Protein AF-A0A2M7ACB7-F1 (afdb_monomer)

Secondary structure (DSSP, 8-state):
---SSSSHHHHHHHHHHHHHTT----PPPP---S--PPPEEEEE-SSSSSS-EEEEE-SSEEEEEEGGGTTEEEEEEEGGGTEE-B-B-TTSTT-B--BSEEEETTS-TT-STTTSPPEEEEEEE-SSEEEEEEEEEEETTEEEEEEEEEETT-S--EEEEEEEE----S-TT------EEEE--B--S-TT--TT---EEEEEETTEEEEEE--SSS--EEEEETTEEEEE-

pLDDT: mean 72.71, std 21.28, range [34.25, 98.31]

Structure (mmCIF, N/CA/C/O backbone):
data_AF-A0A2M7ACB7-F1
#
_entry.id   AF-A0A2M7ACB7-F1
#
loop_
_atom_site.group_PDB
_atom_site.id
_atom_site.type_symbol
_atom_site.label_atom_id
_atom_site.label_alt_id
_atom_site.label_comp_id
_atom_site.label_asym_id
_atom_site.label_entity_id
_atom_site.label_seq_id
_atom_site.pdbx_PDB_ins_code
_atom_site.Cartn_x
_atom_site.Cartn_y
_atom_site.Cartn_z
_atom_site.occupancy
_atom_site.B_iso_or_equiv
_atom_site.auth_seq_id
_atom_site.auth_comp_id
_atom_site.auth_asym_id
_atom_site.auth_atom_id
_atom_site.pdbx_PDB_model_num
ATOM 1 N N . MET A 1 1 ? -54.083 4.803 -38.656 1.00 45.22 1 MET A N 1
ATOM 2 C CA . MET A 1 1 ? -53.055 5.436 -39.512 1.00 45.22 1 MET A CA 1
ATOM 3 C C . MET A 1 1 ? -51.712 5.307 -38.814 1.00 45.22 1 MET A C 1
ATOM 5 O O . MET A 1 1 ? -51.613 5.630 -37.639 1.00 45.22 1 MET A O 1
ATOM 9 N N . ASN A 1 2 ? -50.756 4.707 -39.518 1.00 47.12 2 ASN A N 1
ATOM 10 C CA . ASN A 1 2 ? -49.535 4.078 -39.012 1.00 47.12 2 ASN A CA 1
ATOM 11 C C . ASN A 1 2 ? -48.445 5.087 -38.622 1.00 47.12 2 ASN A C 1
ATOM 13 O O . ASN A 1 2 ? -48.001 5.842 -39.480 1.00 47.12 2 ASN A O 1
ATOM 17 N N . MET A 1 3 ? -47.950 5.049 -37.378 1.00 46.00 3 MET A N 1
ATOM 18 C CA . MET A 1 3 ? -46.760 5.820 -36.970 1.00 46.00 3 MET A CA 1
ATOM 19 C C . MET A 1 3 ? -45.946 5.177 -35.824 1.00 46.00 3 MET A C 1
ATOM 21 O O . MET A 1 3 ? -45.333 5.878 -35.031 1.00 46.00 3 MET A O 1
ATOM 25 N N . LEU A 1 4 ? -45.910 3.841 -35.712 1.00 47.38 4 LEU A N 1
ATOM 26 C CA . LEU A 1 4 ? -45.159 3.154 -34.637 1.00 47.38 4 LEU A CA 1
ATOM 27 C C . LEU A 1 4 ? -44.164 2.073 -35.100 1.00 47.38 4 LEU A C 1
ATOM 29 O O . LEU A 1 4 ? -43.473 1.493 -34.272 1.00 47.38 4 LEU A O 1
ATOM 33 N N . ALA A 1 5 ? -44.002 1.837 -36.405 1.00 48.69 5 ALA A N 1
ATOM 34 C CA . ALA A 1 5 ? -43.106 0.786 -36.915 1.00 48.69 5 ALA A CA 1
ATOM 35 C C . ALA A 1 5 ? -41.669 1.256 -37.252 1.00 48.69 5 ALA A C 1
ATOM 37 O O . ALA A 1 5 ? -40.833 0.446 -37.636 1.00 48.69 5 ALA A O 1
ATOM 38 N N . GLY A 1 6 ? -41.364 2.556 -37.134 1.00 41.22 6 GLY A N 1
ATOM 39 C CA . GLY A 1 6 ? -40.094 3.129 -37.614 1.00 41.22 6 GLY A CA 1
ATOM 40 C C . GLY A 1 6 ? -38.984 3.296 -36.569 1.00 41.22 6 GLY A C 1
ATOM 41 O O . GLY A 1 6 ? -37.824 3.464 -36.942 1.00 41.22 6 GLY A O 1
ATOM 42 N N . LEU A 1 7 ? -39.308 3.261 -35.271 1.00 42.34 7 LEU A N 1
ATOM 43 C CA . LEU A 1 7 ? -38.347 3.597 -34.209 1.00 42.34 7 LEU A CA 1
ATOM 44 C C . LEU A 1 7 ? -37.563 2.381 -33.682 1.00 42.34 7 LEU A C 1
ATOM 46 O O . LEU A 1 7 ? -36.436 2.523 -33.217 1.00 42.34 7 LEU A O 1
ATOM 50 N N . THR A 1 8 ? -38.119 1.176 -33.804 1.00 47.22 8 THR A N 1
ATOM 51 C CA . THR A 1 8 ? -37.515 -0.069 -33.300 1.00 47.22 8 THR A CA 1
ATOM 52 C C . THR A 1 8 ? -36.354 -0.574 -34.158 1.00 47.22 8 THR A C 1
ATOM 54 O O . THR A 1 8 ? -35.428 -1.183 -33.631 1.00 47.22 8 THR A O 1
ATOM 57 N N . VAL A 1 9 ? -36.328 -0.267 -35.459 1.00 46.31 9 VAL A N 1
ATOM 58 C CA . VAL A 1 9 ? -35.269 -0.757 -36.365 1.00 46.31 9 VAL A CA 1
ATOM 59 C C . VAL A 1 9 ? -33.969 0.049 -36.230 1.00 46.31 9 VAL A C 1
ATOM 61 O O . VAL A 1 9 ? -32.880 -0.504 -36.374 1.00 46.31 9 VAL A O 1
ATOM 64 N N . ARG A 1 10 ? -34.043 1.342 -35.883 1.00 43.53 10 ARG A N 1
ATOM 65 C CA . ARG A 1 10 ? -32.840 2.183 -35.728 1.00 43.53 10 ARG A CA 1
ATOM 66 C C . ARG A 1 10 ? -32.113 1.973 -34.399 1.00 43.53 10 ARG A C 1
ATOM 68 O O . ARG A 1 10 ? -30.897 2.118 -34.365 1.00 43.53 10 ARG A O 1
ATOM 75 N N . LEU A 1 11 ? -32.816 1.574 -33.336 1.00 39.19 11 LEU A N 1
ATOM 76 C CA . LEU A 1 11 ? -32.186 1.294 -32.040 1.00 39.19 11 LEU A CA 1
ATOM 77 C C . LEU A 1 11 ? -31.405 -0.035 -32.050 1.00 39.19 11 LEU A C 1
ATOM 79 O O . LEU A 1 11 ? -30.348 -0.137 -31.431 1.00 39.19 11 LEU A O 1
ATOM 83 N N . LEU A 1 12 ? -31.875 -1.028 -32.815 1.00 40.06 12 LEU A N 1
ATOM 84 C CA . LEU A 1 12 ? -31.215 -2.333 -32.924 1.00 40.06 12 LEU A CA 1
ATOM 85 C C . LEU A 1 12 ? -29.908 -2.267 -33.739 1.00 40.06 12 LEU A C 1
ATOM 87 O O . LEU A 1 12 ? -28.938 -2.947 -33.411 1.00 40.06 12 LEU A O 1
ATOM 91 N N . ALA A 1 13 ? -29.844 -1.397 -34.754 1.00 45.50 13 ALA A N 1
ATOM 92 C CA . ALA A 1 13 ? -28.639 -1.205 -35.566 1.00 45.50 13 ALA A CA 1
ATOM 93 C C . ALA A 1 13 ? -27.498 -0.503 -34.798 1.00 45.50 13 ALA A C 1
ATOM 95 O O . ALA A 1 13 ? -26.328 -0.807 -35.023 1.00 45.50 13 ALA A O 1
ATOM 96 N N . VAL A 1 14 ? -27.821 0.387 -33.851 1.00 48.00 14 VAL A N 1
ATOM 97 C CA . VAL A 1 14 ? -26.817 1.061 -33.006 1.00 48.00 14 VAL A CA 1
ATOM 98 C C . VAL A 1 14 ? -26.251 0.111 -31.942 1.00 48.00 14 VAL A C 1
ATOM 100 O O . VAL A 1 14 ? -25.048 0.141 -31.683 1.00 48.00 14 VAL A O 1
ATOM 103 N N . LEU A 1 15 ? -27.065 -0.798 -31.389 1.00 39.97 15 LEU A N 1
ATOM 104 C 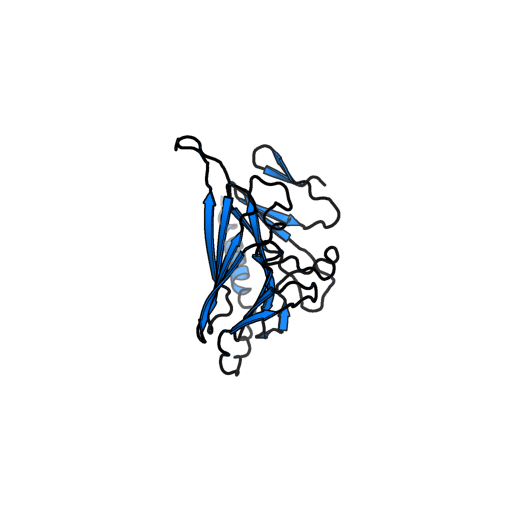CA . LEU A 1 15 ? -26.573 -1.821 -30.454 1.00 39.97 15 LEU A CA 1
ATOM 105 C C . LEU A 1 15 ? -25.643 -2.847 -31.126 1.00 39.97 15 LEU A C 1
ATOM 107 O O . LEU A 1 15 ? -24.663 -3.270 -30.516 1.00 39.97 15 LEU A O 1
ATOM 111 N N . LEU A 1 16 ? -25.893 -3.209 -32.389 1.00 42.91 16 LEU A N 1
ATOM 112 C CA . LEU A 1 16 ? -25.007 -4.102 -33.150 1.00 42.91 16 LEU A CA 1
ATOM 113 C C . LEU A 1 16 ? -23.682 -3.431 -33.552 1.00 42.91 16 LEU A C 1
ATOM 115 O O . LEU A 1 16 ? -22.642 -4.087 -33.529 1.00 42.91 16 LEU A O 1
ATOM 119 N N . ALA A 1 17 ? -23.680 -2.125 -33.836 1.00 41.53 17 ALA A N 1
ATOM 120 C CA . ALA A 1 17 ? -22.448 -1.382 -34.116 1.00 41.53 17 ALA A CA 1
ATOM 121 C C . ALA A 1 17 ? -21.556 -1.204 -32.867 1.00 41.53 17 ALA A C 1
ATOM 123 O O . ALA A 1 17 ? -20.331 -1.250 -32.973 1.00 41.53 17 ALA A O 1
ATOM 124 N N . LEU A 1 18 ? -22.149 -1.078 -31.674 1.00 41.38 18 LEU A N 1
ATOM 125 C CA . LEU A 1 18 ? -21.408 -1.024 -30.405 1.00 41.38 18 LEU A CA 1
ATOM 126 C C . LEU A 1 18 ? -20.832 -2.385 -29.984 1.00 41.38 18 LEU A C 1
ATOM 128 O O . LEU A 1 18 ? -19.771 -2.421 -29.365 1.00 41.38 18 LEU A O 1
ATOM 132 N N . MET A 1 19 ? -21.457 -3.500 -30.376 1.00 43.66 19 MET A N 1
ATOM 133 C CA . MET A 1 19 ? -20.898 -4.839 -30.137 1.00 43.66 19 MET A CA 1
ATOM 134 C C . MET A 1 19 ? -19.827 -5.254 -31.160 1.00 43.66 19 MET A C 1
ATOM 136 O O . MET A 1 19 ? -18.989 -6.098 -30.850 1.00 43.66 19 MET A O 1
ATOM 140 N N . ALA A 1 20 ? -19.778 -4.625 -32.339 1.00 41.81 20 ALA A N 1
ATOM 141 C CA . ALA A 1 20 ? -18.734 -4.870 -33.340 1.00 41.81 20 ALA A CA 1
ATOM 142 C C . ALA A 1 20 ? -17.41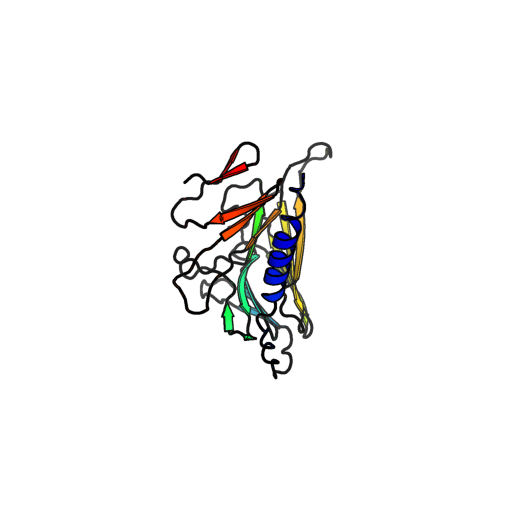4 -4.112 -33.070 1.00 41.81 20 ALA A C 1
ATOM 144 O O . ALA A 1 20 ? -16.385 -4.454 -33.647 1.00 41.81 20 ALA A O 1
ATOM 145 N N . CYS A 1 21 ? -17.405 -3.132 -32.158 1.00 38.78 21 CYS A N 1
ATOM 146 C CA . CYS A 1 21 ? -16.198 -2.396 -31.750 1.00 38.78 21 CYS A CA 1
ATOM 147 C C . CYS A 1 21 ? -15.470 -3.017 -30.534 1.00 38.78 21 CYS A C 1
ATOM 149 O O . CYS A 1 21 ? -14.549 -2.418 -29.985 1.00 38.78 21 CYS A O 1
ATOM 151 N N . GLY A 1 22 ? -15.875 -4.218 -30.099 1.00 38.69 22 GLY A N 1
ATOM 152 C CA . GLY A 1 22 ? -15.277 -4.938 -28.966 1.00 38.69 22 GLY A CA 1
ATOM 153 C C . GLY A 1 22 ? -14.068 -5.813 -29.315 1.00 38.69 22 GLY A C 1
ATOM 154 O O . GLY A 1 22 ? -13.458 -6.395 -28.421 1.00 38.69 22 GLY A O 1
ATOM 155 N N . ALA A 1 23 ? -13.699 -5.906 -30.593 1.00 42.75 23 ALA A N 1
ATOM 156 C CA . ALA A 1 23 ? -12.531 -6.649 -31.053 1.00 42.75 23 ALA A CA 1
ATOM 157 C C . ALA A 1 23 ? -11.401 -5.693 -31.455 1.00 42.75 23 ALA A C 1
ATOM 159 O O . ALA A 1 23 ? -10.841 -5.794 -32.544 1.00 42.75 23 ALA A O 1
ATOM 160 N N . VAL A 1 24 ? -11.023 -4.767 -30.565 1.00 48.62 24 VAL A N 1
ATOM 161 C CA . VAL A 1 24 ? -9.622 -4.330 -30.566 1.00 48.62 24 VAL A CA 1
ATOM 162 C C . VAL A 1 24 ? -8.849 -5.599 -30.263 1.00 48.62 24 VAL A C 1
ATOM 164 O O . VAL A 1 24 ? -8.935 -6.114 -29.146 1.00 48.62 24 VAL A O 1
ATOM 167 N N . GLY A 1 25 ? -8.225 -6.167 -31.298 1.00 37.97 25 GLY A N 1
ATOM 168 C CA . GLY A 1 25 ? -7.437 -7.380 -31.194 1.00 37.97 25 GLY A CA 1
ATOM 169 C C . GLY A 1 25 ? -6.545 -7.242 -29.977 1.00 37.97 25 GLY A C 1
ATOM 170 O O . GLY A 1 25 ? -5.642 -6.409 -29.963 1.00 37.97 25 GLY A O 1
ATOM 171 N N . ARG A 1 26 ? -6.852 -8.007 -28.926 1.00 39.72 26 ARG A N 1
ATOM 172 C CA . ARG A 1 26 ? -5.919 -8.212 -27.832 1.00 39.72 26 ARG A CA 1
ATOM 173 C C . ARG A 1 26 ? -4.750 -8.900 -28.503 1.00 39.72 26 ARG A C 1
ATOM 175 O O . ARG A 1 26 ? -4.811 -10.105 -28.737 1.00 39.72 26 ARG A O 1
ATOM 182 N N . THR A 1 27 ? -3.742 -8.129 -28.901 1.00 44.19 27 THR A N 1
ATOM 183 C CA . THR A 1 27 ? -2.429 -8.687 -29.177 1.00 44.19 27 THR A CA 1
ATOM 184 C C . THR A 1 27 ? -2.141 -9.552 -27.961 1.00 44.19 27 THR A C 1
ATOM 186 O O . THR A 1 27 ? -2.193 -9.025 -26.843 1.00 44.19 27 THR A O 1
ATOM 189 N N . PRO A 1 28 ? -1.990 -10.878 -28.125 1.00 44.72 28 PRO A N 1
ATOM 190 C CA . PRO A 1 28 ? -1.636 -11.717 -27.000 1.00 44.72 28 PRO A CA 1
ATOM 191 C C . PRO A 1 28 ? -0.401 -11.074 -26.386 1.00 44.72 28 PRO A C 1
ATOM 193 O O . PRO A 1 28 ? 0.569 -10.804 -27.101 1.00 44.72 28 PRO A O 1
ATOM 196 N N . LEU A 1 29 ? -0.496 -10.725 -25.098 1.00 44.66 29 LEU A N 1
ATOM 197 C CA . LEU A 1 29 ? 0.663 -10.242 -24.365 1.00 44.66 29 LEU A CA 1
ATOM 198 C C . LEU A 1 29 ? 1.772 -11.258 -24.642 1.00 44.66 29 LEU A C 1
ATOM 200 O O . LEU A 1 29 ? 1.485 -12.461 -24.574 1.00 44.66 29 LEU A O 1
ATOM 204 N N . PRO A 1 30 ? 2.970 -10.810 -25.055 1.00 51.75 30 PRO A N 1
ATOM 205 C CA . PRO A 1 30 ? 4.052 -11.723 -25.373 1.00 51.75 30 PRO A CA 1
ATOM 206 C C . PRO A 1 30 ? 4.167 -12.701 -24.212 1.00 51.75 30 PRO A C 1
ATOM 208 O O . PRO A 1 30 ? 4.272 -12.276 -23.061 1.00 51.75 30 PRO A O 1
ATOM 211 N N . ALA A 1 31 ? 4.043 -13.999 -24.506 1.00 49.84 31 ALA A N 1
ATOM 212 C CA . ALA A 1 31 ? 4.234 -15.022 -23.497 1.00 49.84 31 ALA A CA 1
ATOM 213 C C . ALA A 1 31 ? 5.606 -14.746 -22.887 1.00 49.84 31 ALA A C 1
ATOM 215 O O . ALA A 1 31 ? 6.612 -14.801 -23.598 1.00 49.84 31 ALA A O 1
ATOM 216 N N . CYS A 1 32 ? 5.640 -14.344 -21.615 1.00 47.16 32 CYS A N 1
ATOM 217 C CA . CYS A 1 32 ? 6.892 -14.126 -20.918 1.00 47.16 32 CYS A CA 1
ATOM 218 C C . CYS A 1 32 ? 7.610 -15.475 -20.910 1.00 47.16 32 CYS A C 1
ATOM 220 O O . CYS A 1 32 ? 7.306 -16.338 -20.095 1.00 47.16 32 CYS A O 1
ATOM 222 N N . ALA A 1 33 ? 8.544 -15.674 -21.839 1.00 45.94 33 ALA A N 1
ATOM 223 C CA . ALA A 1 33 ? 9.359 -16.880 -21.955 1.00 45.94 33 ALA A CA 1
ATOM 224 C C . ALA A 1 33 ? 10.428 -16.959 -20.844 1.00 45.94 33 ALA A C 1
ATOM 226 O O . ALA A 1 33 ? 11.493 -17.540 -21.032 1.00 45.94 33 ALA A O 1
ATOM 227 N N . GLY A 1 34 ? 10.156 -16.338 -19.695 1.00 54.44 34 GLY A N 1
ATOM 228 C CA . GLY A 1 34 ? 10.978 -16.398 -18.502 1.00 54.44 34 GLY A CA 1
ATOM 229 C C . GLY A 1 34 ? 10.437 -17.473 -17.574 1.00 54.44 34 GLY A C 1
ATOM 230 O O . GLY A 1 34 ? 9.231 -17.576 -17.358 1.00 54.44 34 GLY A O 1
ATOM 231 N N . THR A 1 35 ? 11.333 -18.270 -17.004 1.00 59.06 35 THR A N 1
ATOM 232 C CA . THR A 1 35 ? 11.047 -19.037 -15.790 1.00 59.06 35 THR A CA 1
ATOM 233 C C . THR A 1 35 ? 10.379 -18.113 -14.775 1.00 59.06 35 THR A C 1
ATOM 235 O O . THR A 1 35 ? 10.938 -17.054 -14.482 1.00 59.06 35 THR A O 1
ATOM 238 N N . LEU A 1 36 ? 9.194 -18.486 -14.274 1.00 65.50 36 LEU A N 1
ATOM 239 C CA . LEU A 1 36 ? 8.520 -17.749 -13.204 1.00 65.50 36 LEU A CA 1
ATOM 240 C C . LEU A 1 36 ? 9.530 -17.525 -12.078 1.00 65.50 36 LEU A C 1
ATOM 242 O O . LEU A 1 36 ? 10.023 -18.485 -11.490 1.00 65.50 36 LEU A O 1
ATOM 246 N N . THR A 1 37 ? 9.886 -16.268 -11.831 1.00 77.25 37 THR A N 1
ATOM 247 C CA . THR A 1 37 ? 10.764 -15.924 -10.717 1.00 77.25 37 THR A CA 1
ATOM 248 C C . THR A 1 37 ? 9.981 -16.072 -9.426 1.00 77.25 37 THR A C 1
ATOM 250 O O . THR A 1 37 ? 8.849 -15.587 -9.338 1.00 77.25 37 THR A O 1
ATOM 253 N N . ASP A 1 38 ? 10.601 -16.704 -8.438 1.00 90.75 38 ASP A N 1
ATOM 254 C CA . ASP A 1 38 ? 10.067 -16.842 -7.089 1.00 90.75 38 ASP A CA 1
ATOM 255 C C . ASP A 1 38 ? 9.649 -15.487 -6.501 1.00 90.75 38 ASP A C 1
ATOM 257 O O . ASP A 1 38 ? 10.257 -14.447 -6.780 1.00 90.75 38 ASP A O 1
ATOM 261 N N . CYS A 1 39 ? 8.613 -15.503 -5.665 1.00 94.94 39 CYS A N 1
ATOM 262 C CA . CYS A 1 39 ? 8.276 -14.353 -4.845 1.00 94.94 39 CYS A CA 1
ATOM 263 C C . CYS A 1 39 ? 9.426 -14.032 -3.886 1.00 94.94 39 CYS A C 1
ATOM 265 O O . CYS A 1 39 ? 10.014 -14.912 -3.250 1.00 94.94 39 CYS A O 1
ATOM 267 N N . ARG A 1 40 ? 9.711 -12.740 -3.736 1.00 95.94 40 ARG A N 1
ATOM 268 C CA . ARG A 1 40 ? 10.731 -12.234 -2.819 1.00 95.94 40 ARG A CA 1
ATOM 269 C C . ARG A 1 40 ? 10.213 -11.014 -2.080 1.00 95.94 40 ARG A C 1
ATOM 271 O O . ARG A 1 40 ? 9.467 -10.216 -2.636 1.00 95.94 40 ARG A O 1
ATOM 278 N N . VAL A 1 41 ? 10.645 -10.864 -0.832 1.00 96.69 41 VAL A N 1
ATOM 279 C CA . VAL A 1 41 ? 10.467 -9.648 -0.040 1.00 96.69 41 VAL A CA 1
ATOM 280 C C . VAL A 1 41 ? 11.806 -9.240 0.570 1.00 96.69 41 VAL A C 1
ATOM 282 O O . VAL A 1 41 ? 12.576 -10.086 1.028 1.00 96.69 41 VAL A O 1
ATOM 285 N N . THR A 1 42 ? 12.115 -7.949 0.525 1.00 97.00 42 THR A N 1
ATOM 286 C CA . THR A 1 42 ? 13.356 -7.355 1.035 1.00 97.00 42 THR A CA 1
ATOM 287 C C . THR A 1 42 ? 13.081 -6.012 1.691 1.00 97.00 42 THR A C 1
ATOM 289 O O . THR A 1 42 ? 12.097 -5.352 1.361 1.00 97.00 42 THR A O 1
ATOM 292 N N . ARG A 1 43 ? 13.983 -5.583 2.574 1.00 97.75 43 ARG A N 1
ATOM 293 C CA . ARG A 1 43 ? 14.039 -4.206 3.074 1.00 97.75 43 ARG A CA 1
ATOM 294 C C . ARG A 1 43 ? 15.107 -3.435 2.304 1.00 97.75 43 ARG A C 1
ATOM 296 O O . ARG A 1 43 ? 16.181 -3.990 2.069 1.00 97.75 43 ARG A O 1
ATOM 303 N N . ALA A 1 44 ? 14.788 -2.226 1.857 1.00 97.12 44 ALA A N 1
ATOM 304 C CA . ALA A 1 44 ? 15.717 -1.349 1.146 1.00 97.12 44 ALA A CA 1
ATOM 305 C C . ALA A 1 44 ? 15.221 0.100 1.197 1.00 97.12 44 ALA A C 1
ATOM 307 O O . ALA A 1 44 ? 14.022 0.315 1.070 1.00 97.12 44 ALA A O 1
ATOM 308 N N . ASP A 1 45 ? 16.136 1.058 1.324 1.00 95.81 45 ASP A N 1
ATOM 309 C CA . ASP A 1 45 ? 15.878 2.483 1.077 1.00 95.81 45 ASP A CA 1
ATOM 310 C C . ASP A 1 45 ? 15.869 2.718 -0.446 1.00 95.81 45 ASP A C 1
ATOM 312 O O . ASP A 1 45 ? 16.913 2.681 -1.108 1.00 95.81 45 ASP A O 1
ATOM 316 N N . VAL A 1 46 ? 14.672 2.809 -1.028 1.00 93.00 46 VAL A N 1
ATOM 317 C CA . VAL A 1 46 ? 14.453 2.851 -2.484 1.00 93.00 46 VAL A CA 1
ATOM 318 C C . VAL A 1 46 ? 14.531 4.274 -3.030 1.00 93.00 46 VAL A C 1
ATOM 320 O O . VAL A 1 46 ? 14.884 4.442 -4.201 1.00 93.00 46 VAL A O 1
ATOM 323 N N . ASP A 1 47 ? 14.185 5.279 -2.226 1.00 89.25 47 ASP A N 1
ATOM 324 C CA . ASP A 1 47 ? 14.180 6.690 -2.629 1.00 89.25 47 ASP A CA 1
ATOM 325 C C . ASP A 1 47 ? 15.284 7.540 -1.977 1.00 89.25 47 ASP A C 1
ATOM 327 O O . ASP A 1 47 ? 15.359 8.742 -2.240 1.00 89.25 47 ASP A O 1
ATOM 331 N N . ALA A 1 48 ? 16.207 6.900 -1.254 1.00 91.50 48 ALA A N 1
ATOM 332 C CA . ALA A 1 48 ? 17.367 7.505 -0.603 1.00 91.50 48 ALA A CA 1
ATOM 333 C C . ALA A 1 48 ? 16.991 8.574 0.440 1.00 91.50 48 ALA A C 1
ATOM 335 O O . ALA A 1 48 ? 17.735 9.545 0.630 1.00 91.50 48 ALA A O 1
ATOM 336 N N . ASP A 1 49 ? 15.843 8.413 1.106 1.00 89.81 49 ASP A N 1
ATOM 337 C CA . ASP A 1 49 ? 15.382 9.322 2.162 1.00 89.81 49 ASP A CA 1
ATOM 338 C C . ASP A 1 49 ? 15.863 8.920 3.570 1.00 89.81 49 ASP A C 1
ATOM 340 O O . ASP A 1 49 ? 15.607 9.634 4.547 1.00 89.81 49 ASP A O 1
ATOM 344 N N . GLY A 1 50 ? 16.617 7.820 3.673 1.00 94.69 50 GLY A N 1
ATOM 345 C CA . GLY A 1 50 ? 17.159 7.285 4.918 1.00 94.69 50 GLY A CA 1
ATOM 346 C C . GLY A 1 50 ? 16.195 6.380 5.688 1.00 94.69 50 GLY A C 1
ATOM 347 O O . GLY A 1 50 ? 16.570 5.894 6.760 1.00 94.69 50 GLY A O 1
ATOM 348 N N . ALA A 1 51 ? 14.980 6.139 5.183 1.00 94.25 51 ALA A N 1
ATOM 349 C CA . ALA A 1 51 ? 14.041 5.171 5.735 1.00 94.25 51 ALA A CA 1
ATOM 350 C C . ALA A 1 51 ? 13.968 3.913 4.857 1.00 94.25 51 ALA A C 1
ATOM 352 O O . ALA A 1 51 ? 13.924 3.976 3.638 1.00 94.25 51 ALA A O 1
ATOM 353 N N . GLU A 1 52 ? 13.921 2.733 5.478 1.00 96.81 52 GLU A N 1
ATOM 354 C CA . GLU A 1 52 ? 13.747 1.495 4.715 1.00 96.81 52 GLU A CA 1
ATOM 355 C C . GLU A 1 52 ? 12.285 1.295 4.289 1.00 96.81 52 GLU A C 1
ATOM 357 O O . GLU A 1 52 ? 11.362 1.280 5.114 1.00 96.81 52 GLU A O 1
ATOM 362 N N . GLU A 1 53 ? 12.081 1.014 3.005 1.00 97.00 53 GLU A N 1
ATOM 363 C CA . GLU A 1 53 ? 10.849 0.444 2.477 1.00 97.00 53 GLU A CA 1
ATOM 364 C C . GLU A 1 53 ? 10.860 -1.085 2.501 1.00 97.00 53 GLU A C 1
ATOM 366 O O . GLU A 1 53 ? 11.900 -1.745 2.569 1.00 97.00 53 GLU A O 1
ATOM 371 N N . ILE A 1 54 ? 9.665 -1.668 2.384 1.00 98.00 54 ILE A N 1
ATOM 372 C CA . ILE A 1 54 ? 9.498 -3.097 2.123 1.00 98.00 54 ILE A CA 1
ATOM 373 C C . ILE A 1 54 ? 9.198 -3.269 0.638 1.00 98.00 54 ILE A C 1
ATOM 375 O O . ILE A 1 54 ? 8.162 -2.832 0.138 1.00 98.00 54 ILE A O 1
ATOM 379 N N . VAL A 1 55 ? 10.106 -3.932 -0.063 1.00 97.94 55 VAL A N 1
ATOM 380 C CA . VAL A 1 55 ? 9.970 -4.259 -1.480 1.00 97.94 55 VAL A CA 1
ATOM 381 C C . VAL A 1 55 ? 9.543 -5.710 -1.586 1.00 97.94 55 VAL A C 1
ATOM 383 O O . VAL A 1 55 ? 10.268 -6.585 -1.120 1.00 97.94 55 VAL A O 1
ATOM 386 N N . PHE A 1 56 ? 8.397 -5.981 -2.204 1.00 95.75 56 PHE A N 1
ATOM 387 C CA . PHE A 1 56 ? 7.989 -7.341 -2.551 1.00 95.75 56 PHE A CA 1
ATOM 388 C C . PHE A 1 56 ? 7.711 -7.467 -4.043 1.00 95.75 56 PHE A C 1
ATOM 390 O O . PHE A 1 56 ? 7.116 -6.587 -4.671 1.00 95.75 56 PHE A O 1
ATOM 397 N N . GLU A 1 57 ? 8.194 -8.559 -4.625 1.00 96.88 57 GLU A N 1
ATOM 398 C CA . GLU A 1 57 ? 8.236 -8.738 -6.068 1.00 96.88 57 GLU A CA 1
ATOM 399 C C . GLU A 1 57 ? 8.082 -10.199 -6.503 1.00 96.88 57 GLU A C 1
ATOM 401 O O . GLU A 1 57 ? 8.436 -11.121 -5.770 1.00 96.88 57 GLU A O 1
ATOM 406 N N . ASN A 1 58 ? 7.572 -10.389 -7.721 1.00 95.19 58 ASN A N 1
ATOM 407 C CA . ASN A 1 58 ? 7.507 -11.663 -8.441 1.00 95.19 58 ASN A CA 1
ATOM 408 C C . ASN A 1 58 ? 7.885 -11.428 -9.922 1.00 95.19 58 ASN A C 1
ATOM 410 O O . ASN A 1 58 ? 8.505 -10.410 -10.252 1.00 95.19 58 ASN A O 1
ATOM 414 N N . ALA A 1 59 ? 7.513 -12.340 -10.826 1.00 93.00 59 ALA A N 1
ATOM 415 C CA . ALA A 1 59 ? 7.800 -12.211 -12.261 1.00 93.00 59 ALA A CA 1
ATOM 416 C C . ALA A 1 59 ? 7.076 -11.033 -12.943 1.00 93.00 59 ALA A C 1
ATOM 418 O O . ALA A 1 59 ? 7.528 -10.537 -13.974 1.00 93.00 59 ALA A O 1
ATOM 419 N N . PHE A 1 60 ? 5.958 -10.576 -12.377 1.00 90.12 60 PHE A N 1
ATOM 420 C CA . PHE A 1 60 ? 5.050 -9.610 -12.995 1.00 90.12 60 PHE A CA 1
ATOM 421 C C . PHE A 1 60 ? 5.077 -8.242 -12.321 1.00 90.12 60 PHE A C 1
ATOM 423 O O . PHE A 1 60 ? 4.973 -7.225 -13.002 1.00 90.12 60 PHE A O 1
ATOM 430 N N . LEU A 1 61 ? 5.179 -8.211 -10.996 1.00 93.81 61 LEU A N 1
ATOM 431 C CA . LEU A 1 61 ? 5.014 -7.020 -10.179 1.00 93.81 61 LEU A CA 1
ATOM 432 C C . LEU A 1 61 ? 6.242 -6.771 -9.308 1.00 93.81 61 LEU A C 1
ATOM 434 O O . LEU A 1 61 ? 6.872 -7.704 -8.805 1.00 93.81 61 LEU A O 1
ATOM 438 N N . ARG A 1 62 ? 6.536 -5.490 -9.088 1.00 96.19 62 ARG A N 1
ATOM 439 C CA . ARG A 1 62 ? 7.371 -5.007 -7.985 1.00 96.19 62 ARG A CA 1
ATOM 440 C C . ARG A 1 62 ? 6.609 -3.912 -7.255 1.00 96.19 62 ARG A C 1
ATOM 442 O O . ARG A 1 62 ? 6.290 -2.878 -7.837 1.00 96.19 62 ARG A O 1
ATOM 449 N N . ALA A 1 63 ? 6.304 -4.150 -5.989 1.00 95.69 63 ALA A N 1
ATOM 450 C CA . ALA A 1 63 ? 5.620 -3.200 -5.130 1.00 95.69 63 ALA A CA 1
ATOM 451 C C . ALA A 1 63 ? 6.566 -2.720 -4.028 1.00 95.69 63 ALA A C 1
ATOM 453 O O . ALA A 1 63 ? 7.296 -3.509 -3.428 1.00 95.69 63 ALA A O 1
ATOM 454 N N . VAL A 1 64 ? 6.544 -1.416 -3.769 1.00 97.06 64 VAL A N 1
ATOM 455 C CA . VAL A 1 64 ? 7.334 -0.764 -2.723 1.00 97.06 64 VAL A CA 1
ATOM 456 C C . VAL A 1 64 ? 6.364 -0.193 -1.702 1.00 97.06 64 VAL A C 1
ATOM 458 O O . VAL A 1 64 ? 5.642 0.764 -1.982 1.00 97.06 64 VAL A O 1
ATOM 461 N N . LEU A 1 65 ? 6.320 -0.804 -0.528 1.00 97.25 65 LEU A N 1
ATOM 462 C CA . LEU A 1 65 ? 5.523 -0.376 0.610 1.00 97.25 65 LEU A CA 1
ATOM 463 C C . LEU A 1 65 ? 6.355 0.565 1.484 1.00 97.25 65 LEU A C 1
ATOM 465 O O . LEU A 1 65 ? 7.467 0.210 1.864 1.00 97.25 65 LEU A O 1
ATOM 469 N N . LYS A 1 66 ? 5.799 1.730 1.840 1.00 96.06 66 LYS A N 1
ATOM 470 C CA . LYS A 1 66 ? 6.478 2.759 2.645 1.00 96.06 66 LYS A CA 1
ATOM 471 C C . LYS A 1 66 ? 5.817 2.895 4.023 1.00 96.06 66 LYS A C 1
ATOM 473 O O . LYS A 1 66 ? 4.837 3.641 4.151 1.00 96.06 66 LYS A O 1
ATOM 478 N N . PRO A 1 67 ? 6.314 2.192 5.063 1.00 96.81 67 PRO A N 1
ATOM 479 C CA . PRO A 1 67 ? 5.756 2.261 6.415 1.00 96.81 67 PRO A CA 1
ATOM 480 C C . PRO A 1 67 ? 5.711 3.692 6.956 1.00 96.81 67 PRO A C 1
ATOM 482 O O . PRO A 1 67 ? 4.678 4.114 7.468 1.00 96.81 67 PRO A O 1
ATOM 485 N N . GLY A 1 68 ? 6.766 4.482 6.720 1.00 94.81 68 GLY A N 1
ATOM 486 C CA . GLY A 1 68 ? 6.851 5.890 7.131 1.00 94.81 68 GLY A CA 1
ATOM 487 C C . GLY A 1 68 ? 5.806 6.826 6.508 1.00 94.81 68 GLY A C 1
ATOM 488 O O . GLY A 1 68 ? 5.677 7.963 6.946 1.00 94.81 68 GLY A O 1
ATOM 489 N N . SER A 1 69 ? 5.030 6.370 5.517 1.00 92.06 69 SER A N 1
ATOM 490 C CA . SER A 1 69 ? 3.960 7.152 4.884 1.00 92.06 69 SER A CA 1
ATOM 491 C C . SER A 1 69 ? 2.605 6.441 4.960 1.00 92.06 69 SER A C 1
ATOM 493 O O . SER A 1 69 ? 1.938 6.203 3.947 1.00 92.06 69 SER A O 1
ATOM 495 N N . GLY A 1 70 ? 2.213 6.053 6.175 1.00 94.06 70 GLY A N 1
ATOM 496 C CA . GLY A 1 70 ? 0.935 5.394 6.443 1.00 94.06 70 GLY A CA 1
ATOM 497 C C . GLY A 1 70 ? 0.851 3.946 5.974 1.00 94.06 70 GLY A C 1
ATOM 498 O O . GLY A 1 70 ? -0.251 3.413 5.840 1.00 94.06 70 GLY A O 1
ATOM 499 N N . GLY A 1 71 ? 1.990 3.316 5.665 1.00 95.38 71 GLY A N 1
ATOM 500 C CA . GLY A 1 71 ? 2.024 1.948 5.147 1.00 95.38 71 GLY A CA 1
ATOM 501 C C . GLY A 1 71 ? 1.245 1.792 3.839 1.00 95.38 71 GLY A C 1
ATOM 502 O O . GLY A 1 71 ? 0.494 0.834 3.649 1.00 95.38 71 GLY A O 1
ATOM 503 N N . ARG A 1 72 ? 1.378 2.782 2.952 1.00 94.38 72 ARG A N 1
ATOM 504 C CA . ARG A 1 72 ? 0.845 2.743 1.586 1.00 94.38 72 ARG A CA 1
ATOM 505 C C . ARG A 1 72 ? 1.853 2.103 0.633 1.00 94.38 72 ARG A C 1
ATOM 507 O O . ARG A 1 72 ? 3.058 2.121 0.892 1.00 94.38 72 ARG A O 1
ATOM 514 N N . VAL A 1 73 ? 1.381 1.609 -0.506 1.00 95.12 73 VAL A N 1
ATOM 515 C CA . VAL A 1 73 ? 2.259 1.186 -1.606 1.00 95.12 73 VAL A CA 1
ATOM 516 C C . VAL A 1 73 ? 2.698 2.440 -2.351 1.00 95.12 73 VAL A C 1
ATOM 518 O O . VAL A 1 73 ? 1.923 3.035 -3.091 1.00 95.12 73 VAL A O 1
ATOM 521 N N . ALA A 1 74 ? 3.924 2.885 -2.106 1.00 92.38 74 ALA A N 1
ATOM 522 C CA . ALA A 1 74 ? 4.511 4.051 -2.746 1.00 92.38 74 ALA A CA 1
ATOM 523 C C . ALA A 1 74 ? 4.732 3.818 -4.246 1.00 92.38 74 ALA A C 1
ATOM 525 O O . ALA A 1 74 ? 4.445 4.710 -5.035 1.00 92.38 74 ALA A O 1
ATOM 526 N N . ARG A 1 75 ? 5.165 2.618 -4.643 1.00 91.50 75 ARG A N 1
ATOM 527 C CA . ARG A 1 75 ? 5.475 2.290 -6.041 1.00 91.50 75 ARG A CA 1
ATOM 528 C C . ARG A 1 75 ? 4.897 0.938 -6.432 1.00 91.50 75 ARG A C 1
ATOM 530 O O . ARG A 1 75 ? 4.923 0.018 -5.618 1.00 91.50 75 ARG A O 1
ATOM 537 N N . LEU A 1 76 ? 4.390 0.813 -7.656 1.00 91.50 76 LEU A N 1
ATOM 538 C CA . LEU A 1 76 ? 3.869 -0.439 -8.206 1.00 91.50 76 LEU A CA 1
ATOM 539 C C . LEU A 1 76 ? 4.252 -0.530 -9.680 1.00 91.50 76 LEU A C 1
ATOM 541 O O . LEU A 1 76 ? 3.641 0.106 -10.534 1.00 91.50 76 LEU A O 1
ATOM 545 N N . GLU A 1 77 ? 5.258 -1.337 -9.966 1.00 90.44 77 GLU A N 1
ATOM 546 C CA . GLU A 1 77 ? 5.773 -1.566 -11.309 1.00 90.44 77 GLU A CA 1
ATOM 547 C C . GLU A 1 77 ? 5.184 -2.851 -11.887 1.00 90.44 77 GLU A C 1
ATOM 549 O O . GLU A 1 77 ? 5.162 -3.889 -11.220 1.00 90.44 77 GLU A O 1
ATOM 554 N N . TYR A 1 78 ? 4.751 -2.792 -13.145 1.00 86.81 78 TYR A N 1
ATOM 555 C CA . TYR A 1 78 ? 4.414 -3.959 -13.949 1.00 86.81 78 TYR A CA 1
ATOM 556 C C . TYR A 1 78 ? 5.587 -4.289 -14.877 1.00 86.81 78 TYR A C 1
ATOM 558 O O . TYR A 1 78 ? 5.775 -3.663 -15.925 1.00 86.81 78 TYR A O 1
ATOM 566 N N . LYS A 1 79 ? 6.381 -5.285 -14.468 1.00 89.31 79 LYS A N 1
ATOM 567 C CA . LYS A 1 79 ? 7.658 -5.674 -15.086 1.00 89.31 79 LYS A CA 1
ATOM 568 C C . LYS A 1 79 ? 7.543 -6.031 -16.576 1.00 89.31 79 LYS A C 1
ATOM 570 O O . LYS A 1 79 ? 8.392 -5.572 -17.333 1.00 89.31 79 LYS A O 1
ATOM 575 N N . PRO A 1 80 ? 6.516 -6.772 -17.051 1.00 83.12 80 PRO A N 1
ATOM 576 C CA . PRO A 1 80 ? 6.434 -7.158 -18.462 1.00 83.12 80 PRO A CA 1
ATOM 577 C C . PRO A 1 80 ? 6.327 -5.985 -19.440 1.00 83.12 80 PRO A C 1
ATOM 579 O O . PRO A 1 80 ? 6.702 -6.133 -20.599 1.00 83.12 80 PRO A O 1
ATOM 582 N N . ALA A 1 81 ? 5.804 -4.841 -18.991 1.00 78.88 81 ALA A N 1
ATOM 583 C CA . ALA A 1 81 ? 5.674 -3.639 -19.813 1.00 78.88 81 ALA A CA 1
ATOM 584 C C . ALA A 1 81 ? 6.623 -2.510 -19.385 1.00 78.88 81 ALA A C 1
ATOM 586 O O . ALA A 1 81 ? 6.485 -1.404 -19.903 1.00 78.88 81 ALA A O 1
ATOM 587 N N . ASP A 1 82 ? 7.529 -2.778 -18.437 1.00 82.69 82 ASP A N 1
ATOM 588 C CA . ASP A 1 82 ? 8.457 -1.798 -17.859 1.00 82.69 82 ASP A CA 1
ATOM 589 C C . ASP A 1 82 ? 7.765 -0.471 -17.488 1.00 82.69 82 ASP A C 1
ATOM 591 O O . ASP A 1 82 ? 8.176 0.626 -17.870 1.00 82.69 82 ASP A O 1
ATOM 595 N N . VAL A 1 83 ? 6.618 -0.576 -16.803 1.00 79.81 83 VAL A N 1
ATOM 596 C CA . VAL A 1 83 ? 5.768 0.578 -16.487 1.00 79.81 83 VAL A CA 1
ATOM 597 C C . VAL A 1 83 ? 5.509 0.690 -14.995 1.00 79.81 83 VAL A C 1
ATOM 599 O O . VAL A 1 83 ? 5.095 -0.263 -14.339 1.00 79.81 83 VAL A O 1
ATOM 602 N N . ASP A 1 84 ? 5.694 1.895 -14.468 1.00 84.00 84 ASP A N 1
ATOM 603 C CA . ASP A 1 84 ? 5.223 2.262 -13.141 1.00 84.00 84 ASP A CA 1
ATOM 604 C C . ASP A 1 84 ? 3.761 2.713 -13.206 1.00 84.00 84 ASP A C 1
ATOM 606 O O . ASP A 1 84 ? 3.413 3.673 -13.904 1.00 84.00 84 ASP A O 1
ATOM 610 N N . LEU A 1 85 ? 2.903 1.996 -12.487 1.00 80.81 85 LEU A N 1
ATOM 611 C CA . LEU A 1 85 ? 1.468 2.254 -12.411 1.00 80.81 85 LEU A CA 1
ATOM 612 C C . LEU A 1 85 ? 1.136 3.381 -11.424 1.00 80.81 85 LEU A C 1
ATOM 614 O O . LEU A 1 85 ? 0.024 3.921 -11.447 1.00 80.81 85 LEU A O 1
ATOM 618 N N . THR A 1 86 ? 2.080 3.756 -10.560 1.00 80.44 86 THR A N 1
ATOM 619 C CA . THR A 1 86 ? 1.884 4.831 -9.587 1.00 80.44 86 THR A CA 1
ATOM 620 C C . THR A 1 86 ? 2.087 6.204 -10.209 1.00 80.44 86 THR A C 1
ATOM 622 O O . THR A 1 86 ? 2.896 6.419 -11.112 1.00 80.44 86 THR A O 1
ATOM 625 N N . CYS A 1 87 ? 1.284 7.161 -9.753 1.00 73.94 87 CYS A N 1
ATOM 626 C CA . CYS A 1 87 ? 1.388 8.541 -10.195 1.00 73.94 87 CYS A CA 1
ATOM 627 C C . CYS A 1 87 ? 2.436 9.294 -9.371 1.00 73.94 87 CYS A C 1
ATOM 629 O O . CYS A 1 87 ? 2.351 9.337 -8.142 1.00 73.94 87 CYS A O 1
ATOM 631 N N . PHE A 1 88 ? 3.355 9.968 -10.058 1.00 67.69 88 PHE A N 1
ATOM 632 C CA . PHE A 1 88 ? 4.253 10.967 -9.484 1.00 67.69 88 PHE A CA 1
ATOM 633 C C . PHE A 1 88 ? 3.721 12.331 -9.900 1.00 67.69 88 PHE A C 1
ATOM 635 O O . PHE A 1 88 ? 3.610 12.632 -11.088 1.00 67.69 88 PHE A O 1
ATOM 642 N N . GLY A 1 89 ? 3.284 13.129 -8.930 1.00 53.44 89 GLY A N 1
ATOM 643 C CA . GLY A 1 89 ? 2.746 14.448 -9.230 1.00 53.44 89 GLY A CA 1
ATOM 644 C C . GLY A 1 89 ? 3.887 15.445 -9.438 1.00 53.44 89 GLY A C 1
ATOM 645 O O . GLY A 1 89 ? 4.782 15.471 -8.599 1.00 53.44 89 GLY A O 1
ATOM 646 N N . PRO A 1 90 ? 3.825 16.356 -10.429 1.00 44.72 90 PRO A N 1
ATOM 647 C CA . PRO A 1 90 ? 4.827 17.421 -10.585 1.00 44.72 90 PRO A CA 1
ATOM 648 C C . PRO A 1 90 ? 4.939 18.342 -9.353 1.00 44.72 90 PRO A C 1
ATOM 650 O O . PRO A 1 90 ? 5.918 19.060 -9.196 1.00 44.72 90 PRO A O 1
ATOM 653 N N . TYR A 1 91 ? 3.949 18.300 -8.455 1.00 47.97 91 TYR A N 1
ATOM 654 C CA . TYR A 1 91 ? 3.886 19.080 -7.214 1.00 47.97 91 TYR A CA 1
ATOM 655 C C . TYR A 1 91 ? 4.331 18.312 -5.967 1.00 47.97 91 TYR A C 1
ATOM 657 O O . TYR A 1 91 ? 4.445 18.907 -4.900 1.00 47.97 91 TYR A O 1
ATOM 665 N N . ARG A 1 92 ? 4.547 16.995 -6.072 1.00 50.50 92 ARG A N 1
ATOM 666 C CA . ARG A 1 92 ? 5.115 16.184 -4.986 1.00 50.50 92 ARG A CA 1
ATOM 667 C C . ARG A 1 92 ? 6.608 15.906 -5.193 1.00 50.50 92 ARG A C 1
ATOM 669 O O . ARG A 1 92 ? 7.183 15.157 -4.417 1.00 50.50 92 ARG A O 1
ATOM 676 N N . GLY A 1 93 ? 7.227 16.513 -6.210 1.00 60.53 93 GLY A N 1
ATOM 677 C CA . GLY A 1 93 ? 8.591 16.177 -6.614 1.00 60.53 93 GLY A CA 1
ATOM 678 C C . GLY A 1 93 ? 8.704 14.684 -6.921 1.00 60.53 93 GLY A C 1
ATOM 679 O O . GLY A 1 93 ? 7.780 14.092 -7.481 1.00 60.53 93 GLY A O 1
ATOM 680 N N . ASP A 1 94 ? 9.798 14.077 -6.474 1.00 57.34 94 ASP A N 1
ATOM 681 C CA . ASP A 1 94 ? 10.040 12.637 -6.602 1.00 57.34 94 ASP A CA 1
ATOM 682 C C . ASP A 1 94 ? 9.210 11.791 -5.618 1.00 57.34 94 ASP A C 1
ATOM 684 O O . ASP A 1 94 ? 9.311 10.568 -5.616 1.00 57.34 94 ASP A O 1
ATOM 688 N N . THR A 1 95 ? 8.342 12.401 -4.795 1.00 61.28 95 THR A N 1
ATOM 689 C CA . THR A 1 95 ? 7.514 11.660 -3.837 1.00 61.28 95 THR A CA 1
ATOM 690 C C . THR A 1 95 ? 6.266 11.067 -4.513 1.00 61.28 95 THR A C 1
ATOM 692 O O . THR A 1 95 ? 5.347 11.805 -4.896 1.00 61.28 95 THR A O 1
ATOM 695 N N . PRO A 1 96 ? 6.144 9.732 -4.612 1.00 65.12 96 PRO A N 1
ATOM 696 C CA . PRO A 1 96 ? 4.996 9.093 -5.245 1.00 65.12 96 PRO A CA 1
ATOM 697 C C . PRO A 1 96 ? 3.662 9.387 -4.541 1.00 65.12 96 PRO A C 1
ATOM 699 O O . PRO A 1 96 ? 3.559 9.478 -3.310 1.00 65.12 96 PRO A O 1
ATOM 702 N N . GLY A 1 97 ? 2.597 9.479 -5.343 1.00 70.38 97 GLY A N 1
ATOM 703 C CA . GLY A 1 97 ? 1.210 9.611 -4.892 1.00 70.38 97 GLY A CA 1
ATOM 704 C C . GLY A 1 97 ? 0.709 8.392 -4.111 1.00 70.38 97 GLY A C 1
ATOM 705 O O . GLY A 1 97 ? -0.045 8.554 -3.151 1.00 70.38 97 GLY A O 1
ATOM 706 N N . GLY A 1 98 ? 1.206 7.207 -4.472 1.00 84.75 98 GLY A N 1
ATOM 707 C CA . GLY A 1 98 ? 0.962 5.936 -3.799 1.00 84.75 98 GLY A CA 1
ATOM 708 C C . GLY A 1 98 ? -0.439 5.343 -3.998 1.00 84.75 98 GLY A C 1
ATOM 709 O O . GLY A 1 98 ? -1.375 5.986 -4.482 1.00 84.75 98 GLY A O 1
ATOM 710 N N . LEU A 1 99 ? -0.571 4.079 -3.611 1.00 89.06 99 LEU A N 1
ATOM 711 C CA . LEU A 1 99 ? -1.786 3.271 -3.620 1.00 89.06 99 LEU A CA 1
ATOM 712 C C . LEU A 1 99 ? -2.080 2.776 -2.206 1.00 89.06 99 LEU A C 1
ATOM 714 O O . LEU A 1 99 ? -1.164 2.607 -1.401 1.00 89.06 99 LEU A O 1
ATOM 718 N N . PHE A 1 100 ? -3.349 2.486 -1.925 1.00 91.75 100 PHE A N 1
ATOM 719 C CA . PHE A 1 100 ? -3.787 1.950 -0.630 1.00 91.75 100 PHE A CA 1
ATOM 720 C C . PHE A 1 100 ? -3.478 2.892 0.542 1.00 91.75 100 PHE A C 1
ATOM 722 O O . PHE A 1 100 ? -3.139 2.452 1.642 1.00 91.75 100 PHE A O 1
ATOM 729 N N . GLY A 1 101 ? -3.561 4.201 0.287 1.00 92.12 101 GLY A N 1
ATOM 730 C CA . GLY A 1 101 ? -3.456 5.220 1.323 1.00 92.12 101 GLY A CA 1
ATOM 731 C C . GLY A 1 101 ? -4.721 5.243 2.172 1.00 92.12 101 GLY A C 1
ATOM 732 O O . GLY A 1 101 ? -5.805 5.443 1.628 1.00 92.12 101 GLY A O 1
ATOM 733 N N . ASP A 1 102 ? -4.594 5.044 3.480 1.00 92.19 102 ASP A N 1
ATOM 734 C CA . ASP A 1 102 ? -5.750 4.945 4.372 1.00 92.19 102 ASP A CA 1
ATOM 735 C C . ASP A 1 102 ? -6.446 6.290 4.542 1.00 92.19 102 ASP A C 1
ATOM 737 O O . ASP A 1 102 ? -5.798 7.316 4.768 1.00 92.19 102 ASP A O 1
ATOM 741 N N . ARG A 1 103 ? -7.776 6.278 4.422 1.00 88.69 103 ARG A N 1
ATOM 742 C CA . ARG A 1 103 ? -8.620 7.458 4.571 1.00 88.69 103 ARG A CA 1
ATOM 743 C C . ARG A 1 103 ? -9.860 7.137 5.373 1.00 88.69 103 ARG A C 1
ATOM 745 O O . ARG A 1 103 ? -10.544 6.149 5.117 1.00 88.69 103 ARG A O 1
ATOM 752 N N . VAL A 1 104 ? -10.171 8.029 6.299 1.00 86.38 104 VAL A N 1
ATOM 753 C CA . VAL A 1 104 ? -11.325 7.906 7.181 1.00 86.38 104 VAL A CA 1
ATOM 754 C C . VAL A 1 104 ? -12.285 9.047 6.875 1.00 86.38 104 VAL A C 1
ATOM 756 O O . VAL A 1 104 ? -11.867 10.196 6.751 1.00 86.38 104 VAL A O 1
ATOM 759 N N . THR A 1 105 ? -13.576 8.750 6.722 1.00 82.25 105 THR A N 1
ATOM 760 C CA . THR A 1 105 ? -14.582 9.751 6.309 1.00 82.25 105 THR A CA 1
ATOM 761 C C . THR A 1 105 ? -14.797 10.870 7.328 1.00 82.25 105 THR A C 1
ATOM 763 O O . THR A 1 105 ? -15.375 11.896 6.989 1.00 82.25 105 THR A O 1
ATOM 766 N N . THR A 1 106 ? -14.370 10.675 8.576 1.00 81.19 106 THR A N 1
ATOM 767 C CA . THR A 1 106 ? -14.476 11.665 9.656 1.00 81.19 106 THR A CA 1
ATOM 768 C C . THR A 1 106 ? -13.274 12.610 9.729 1.00 81.19 106 THR A C 1
ATOM 770 O O . THR A 1 106 ? -13.223 13.448 10.624 1.00 81.19 106 THR A O 1
ATOM 773 N N . GLU A 1 107 ? -12.296 12.483 8.827 1.00 78.88 107 GLU A N 1
ATOM 774 C CA . GLU A 1 107 ? -11.115 13.347 8.775 1.00 78.88 107 GLU A CA 1
ATOM 775 C C . GLU A 1 107 ? -11.164 14.333 7.608 1.00 78.88 107 GLU A C 1
ATOM 777 O O . GLU A 1 107 ? -11.668 14.036 6.524 1.00 78.88 107 GLU A O 1
ATOM 782 N N . SER A 1 108 ? -10.548 15.500 7.804 1.00 77.19 108 SER A N 1
ATOM 783 C CA . SER A 1 108 ? -10.22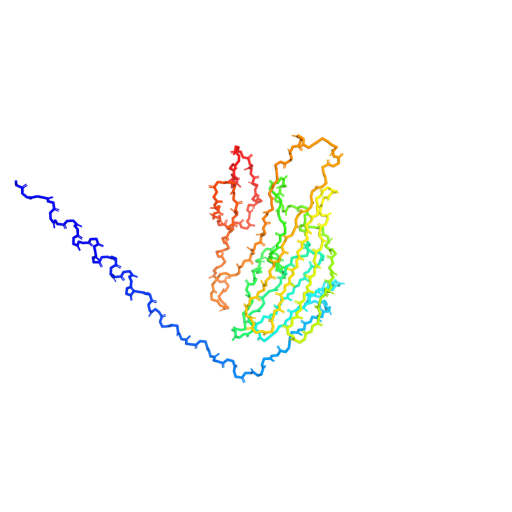0 16.394 6.699 1.00 77.19 108 SER A CA 1
ATOM 784 C C . SER A 1 108 ? -9.060 15.831 5.873 1.00 77.19 108 SER A C 1
ATOM 786 O O . SER A 1 108 ? -8.205 15.094 6.361 1.00 77.19 108 SER A O 1
ATOM 788 N N . TYR A 1 109 ? -8.993 16.192 4.593 1.00 71.31 109 TYR A N 1
ATOM 789 C CA . TYR A 1 109 ? -7.857 15.845 3.739 1.00 71.31 109 TYR A CA 1
ATOM 790 C C . TYR A 1 109 ? -6.589 16.615 4.181 1.00 71.31 109 TYR A C 1
ATOM 792 O O . TYR A 1 109 ? -6.681 17.828 4.369 1.00 71.31 109 TYR A O 1
ATOM 800 N N . PRO A 1 110 ? -5.395 15.983 4.283 1.00 71.69 110 PRO A N 1
ATOM 801 C CA . PRO A 1 110 ? -5.025 14.642 3.820 1.00 71.69 110 PRO A CA 1
ATOM 802 C C . PRO A 1 110 ? -5.210 13.478 4.827 1.00 71.69 110 PRO A C 1
ATOM 804 O O . PRO A 1 110 ? -4.807 12.361 4.508 1.00 71.69 110 PRO A O 1
ATOM 807 N N . GLY A 1 111 ? -5.842 13.690 5.977 1.00 82.56 111 GLY A N 1
ATOM 808 C CA . GLY A 1 111 ? -6.042 12.671 7.016 1.00 82.56 111 GLY A CA 1
ATOM 809 C C . GLY A 1 111 ? -4.783 12.380 7.839 1.00 82.56 111 GLY A C 1
ATOM 810 O O . GLY A 1 111 ? -3.665 12.645 7.385 1.00 82.56 111 GLY A O 1
ATOM 811 N N . SER A 1 112 ? -4.946 11.854 9.057 1.00 89.50 112 SER A N 1
ATOM 812 C CA . SER A 1 112 ? -3.810 11.584 9.952 1.00 89.50 112 SER A CA 1
ATOM 813 C C . SER A 1 112 ? -3.036 10.337 9.528 1.00 89.50 112 SER A C 1
ATOM 815 O O . SER A 1 112 ? -1.808 10.320 9.571 1.00 89.50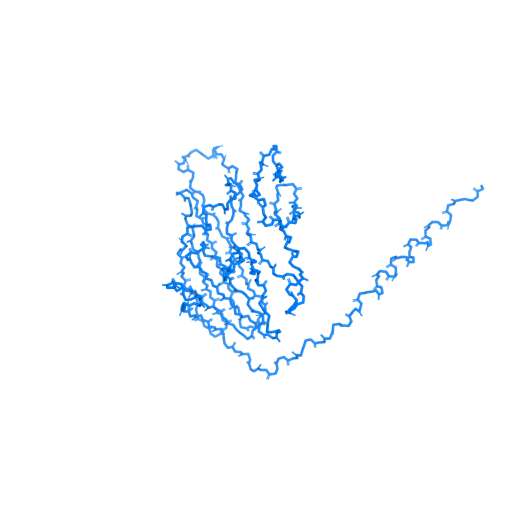 112 SER A O 1
ATOM 817 N N . PHE A 1 113 ? -3.739 9.326 9.014 1.00 91.62 113 PHE A N 1
ATOM 818 C CA . PHE A 1 113 ? -3.164 8.018 8.701 1.00 91.62 113 PHE A CA 1
ATOM 819 C C . PHE A 1 113 ? -2.043 8.060 7.658 1.00 91.62 113 PHE A C 1
ATOM 821 O O . PHE A 1 113 ? -1.140 7.233 7.717 1.00 91.62 113 PHE A O 1
ATOM 828 N N . LEU A 1 114 ? -2.054 9.018 6.725 1.00 88.12 114 LEU A N 1
ATOM 829 C CA . LEU A 1 114 ? -0.969 9.176 5.747 1.00 88.12 114 LEU A CA 1
ATOM 830 C C . LEU A 1 114 ? 0.298 9.820 6.323 1.00 88.12 114 LEU A C 1
ATOM 832 O O . LEU A 1 114 ? 1.369 9.669 5.731 1.00 88.12 114 LEU A O 1
ATOM 836 N N . ALA A 1 115 ? 0.162 10.570 7.416 1.00 88.62 115 ALA A N 1
ATOM 837 C CA . ALA A 1 115 ? 1.260 11.244 8.103 1.00 88.62 115 ALA A CA 1
ATOM 838 C C . ALA A 1 115 ? 1.828 10.405 9.260 1.00 88.62 115 ALA A C 1
ATOM 840 O O . ALA A 1 115 ? 2.925 10.682 9.738 1.00 88.62 115 ALA A O 1
ATOM 841 N N . THR A 1 116 ? 1.095 9.387 9.712 1.00 93.44 116 THR A N 1
ATOM 842 C CA . THR A 1 116 ? 1.536 8.468 10.761 1.00 93.44 116 THR A CA 1
ATOM 843 C C . THR A 1 116 ? 2.344 7.319 10.166 1.00 93.44 116 THR A C 1
ATOM 845 O O . THR A 1 116 ? 1.922 6.680 9.203 1.00 93.44 116 THR A O 1
ATOM 848 N N . ALA A 1 117 ? 3.506 7.027 10.751 1.00 95.75 117 ALA A N 1
ATOM 849 C CA . ALA A 1 117 ? 4.260 5.830 10.405 1.00 95.75 117 ALA A CA 1
ATOM 850 C C . ALA A 1 117 ? 3.470 4.579 10.819 1.00 95.75 117 ALA A C 1
ATOM 852 O O . ALA A 1 117 ? 3.039 4.455 11.966 1.00 95.75 117 ALA A O 1
ATOM 853 N N . ALA A 1 118 ? 3.280 3.658 9.882 1.00 96.94 118 ALA A N 1
ATOM 854 C CA . ALA A 1 118 ? 2.688 2.361 10.153 1.00 96.94 118 ALA A CA 1
ATOM 855 C C . ALA A 1 118 ? 3.757 1.363 10.617 1.00 96.94 118 ALA A C 1
ATOM 857 O O . ALA A 1 118 ? 4.911 1.413 10.188 1.00 96.94 118 ALA A O 1
ATOM 858 N N . GLU A 1 119 ? 3.353 0.419 11.458 1.00 97.81 119 GLU A N 1
ATOM 859 C CA . GLU A 1 119 ? 4.135 -0.777 11.755 1.00 97.81 119 GLU A CA 1
ATOM 860 C C . GLU A 1 119 ? 3.998 -1.744 10.570 1.00 97.81 119 GLU A C 1
ATOM 862 O O . GLU A 1 119 ? 2.904 -1.895 10.021 1.00 97.81 119 GLU A O 1
ATOM 867 N N . ALA A 1 120 ? 5.088 -2.396 10.157 1.00 97.88 120 ALA A N 1
ATOM 868 C CA . ALA A 1 120 ? 5.053 -3.355 9.057 1.00 97.88 120 ALA A CA 1
ATOM 869 C C . ALA A 1 120 ? 5.836 -4.635 9.375 1.00 97.88 120 ALA A C 1
ATOM 871 O O . ALA A 1 120 ? 7.009 -4.599 9.764 1.00 97.88 120 ALA A O 1
ATOM 872 N N . GLU A 1 121 ? 5.175 -5.768 9.162 1.00 97.88 121 GLU A N 1
ATOM 873 C CA . GLU A 1 121 ? 5.625 -7.116 9.496 1.00 97.88 121 GLU A CA 1
ATOM 874 C C . GLU A 1 121 ? 5.587 -7.999 8.242 1.00 97.88 121 GLU A C 1
ATOM 876 O O . GLU A 1 121 ? 4.580 -8.061 7.539 1.00 97.88 121 GLU A O 1
ATOM 881 N N . ILE A 1 122 ? 6.675 -8.719 7.963 1.00 97.56 122 ILE A N 1
ATOM 882 C CA . ILE A 1 122 ? 6.674 -9.771 6.940 1.00 97.56 122 ILE A CA 1
ATOM 883 C C . ILE A 1 122 ? 6.087 -11.024 7.594 1.00 97.56 122 ILE A C 1
ATOM 885 O O . ILE A 1 122 ? 6.768 -11.698 8.361 1.00 97.56 122 ILE A O 1
ATOM 889 N N . VAL A 1 123 ? 4.821 -11.318 7.303 1.00 97.69 123 VAL A N 1
ATOM 890 C CA . VAL A 1 123 ? 4.082 -12.444 7.900 1.00 97.69 123 VAL A CA 1
ATOM 891 C C . VAL A 1 123 ? 4.462 -13.766 7.242 1.00 97.69 123 VAL A C 1
ATOM 893 O O . VAL A 1 123 ? 4.534 -14.802 7.902 1.00 97.69 123 VAL A O 1
ATOM 896 N N . LYS A 1 124 ? 4.701 -13.746 5.926 1.00 96.62 124 LYS A N 1
ATOM 897 C CA . LYS A 1 124 ? 5.061 -14.935 5.150 1.00 96.62 124 LYS A CA 1
ATOM 898 C C . LYS A 1 124 ? 6.079 -14.584 4.079 1.00 96.62 124 LYS A C 1
ATOM 900 O O . LYS A 1 124 ? 5.926 -13.590 3.373 1.00 96.62 124 LYS A O 1
ATOM 905 N N . GLN A 1 125 ? 7.077 -15.447 3.926 1.00 95.25 125 GLN A N 1
ATOM 906 C CA . GLN A 1 125 ? 8.051 -15.376 2.847 1.00 95.25 125 GLN A CA 1
ATOM 907 C C . GLN A 1 125 ? 8.351 -16.777 2.317 1.00 95.25 125 GLN A C 1
ATOM 909 O O . GLN A 1 125 ? 8.865 -17.628 3.041 1.00 95.25 125 GLN A O 1
ATOM 914 N N . GLY A 1 126 ? 8.048 -17.006 1.043 1.00 93.88 126 GLY A N 1
ATOM 915 C CA . GLY A 1 126 ? 8.386 -18.231 0.330 1.00 93.88 126 GLY A CA 1
ATOM 916 C C . GLY A 1 126 ? 8.339 -18.029 -1.181 1.00 93.88 126 GLY A C 1
ATOM 917 O O . GLY A 1 126 ? 7.856 -17.007 -1.662 1.00 93.88 126 GLY A O 1
ATOM 918 N N . ALA A 1 127 ? 8.820 -19.025 -1.925 1.00 94.25 127 ALA A N 1
ATOM 919 C CA . ALA A 1 127 ? 8.905 -18.961 -3.383 1.00 94.25 127 ALA A CA 1
ATOM 920 C C . ALA A 1 127 ? 7.544 -18.740 -4.064 1.00 94.25 127 ALA A C 1
ATOM 922 O O . ALA A 1 127 ? 7.453 -18.022 -5.053 1.00 94.25 127 ALA A O 1
ATOM 923 N N . GLU A 1 128 ? 6.476 -19.323 -3.516 1.00 95.81 128 GLU A N 1
ATOM 924 C CA . GLU A 1 128 ? 5.129 -19.217 -4.087 1.00 95.81 128 GLU A CA 1
ATOM 925 C C . GLU A 1 128 ? 4.383 -17.950 -3.665 1.00 95.81 128 GLU A C 1
ATOM 927 O O . GLU A 1 128 ? 3.470 -17.514 -4.362 1.00 95.81 128 GLU A O 1
ATOM 932 N N . GLU A 1 129 ? 4.714 -17.381 -2.506 1.00 96.19 129 GLU A N 1
ATOM 933 C CA . GLU A 1 129 ? 3.919 -16.314 -1.908 1.00 96.19 129 GLU A CA 1
ATOM 934 C C . GLU A 1 129 ? 4.709 -15.524 -0.867 1.00 96.19 129 GLU A C 1
ATOM 936 O O . GLU A 1 129 ? 5.427 -16.088 -0.033 1.00 96.19 129 GLU A O 1
ATOM 941 N N . VAL A 1 130 ? 4.494 -14.212 -0.866 1.00 97.25 130 VAL A N 1
ATOM 942 C CA . VAL A 1 130 ? 4.898 -13.310 0.214 1.00 97.25 130 VAL A CA 1
ATOM 943 C C . VAL A 1 130 ? 3.671 -12.587 0.764 1.00 97.25 130 VAL A C 1
ATOM 945 O O . VAL A 1 130 ? 2.772 -12.218 0.008 1.00 97.25 130 VAL A O 1
ATOM 948 N N . CYS A 1 131 ? 3.640 -12.389 2.082 1.00 97.75 131 CYS A N 1
ATOM 949 C CA . CYS A 1 131 ? 2.603 -11.630 2.775 1.00 97.75 131 CYS A CA 1
ATOM 950 C C . CYS A 1 131 ? 3.247 -10.607 3.710 1.00 97.75 131 CYS A C 1
ATOM 952 O O . CYS A 1 131 ? 4.094 -10.960 4.537 1.00 97.75 131 CYS A O 1
ATOM 954 N N . VAL A 1 132 ? 2.825 -9.350 3.588 1.00 98.19 132 VAL A N 1
ATOM 955 C CA . VAL A 1 132 ? 3.256 -8.247 4.450 1.00 98.19 132 VAL A CA 1
ATOM 956 C C . VAL A 1 132 ? 2.035 -7.655 5.133 1.00 98.19 132 VAL A C 1
ATOM 958 O O . VAL A 1 132 ? 1.118 -7.182 4.464 1.00 98.19 132 VAL A O 1
ATOM 961 N N . ARG A 1 133 ? 2.035 -7.649 6.465 1.00 98.31 133 ARG A N 1
ATOM 962 C CA . ARG A 1 133 ? 1.019 -6.986 7.276 1.00 98.31 133 ARG A CA 1
ATOM 963 C C . ARG A 1 133 ? 1.474 -5.584 7.634 1.00 98.31 133 ARG A C 1
ATOM 965 O O . ARG A 1 133 ? 2.625 -5.360 7.995 1.00 98.31 133 ARG A O 1
ATOM 972 N N . VAL A 1 134 ? 0.543 -4.652 7.554 1.00 98.12 134 VAL A N 1
ATOM 973 C CA . VAL A 1 134 ? 0.703 -3.255 7.925 1.00 98.12 134 VAL A CA 1
ATOM 974 C C . VAL A 1 134 ? -0.344 -2.914 8.959 1.00 98.12 134 VAL A C 1
ATOM 976 O O . VAL A 1 134 ? -1.527 -3.147 8.725 1.00 98.12 134 VAL A O 1
ATOM 979 N N . THR A 1 135 ? 0.090 -2.300 10.050 1.00 97.81 135 THR A N 1
ATOM 980 C CA . THR A 1 135 ? -0.780 -1.818 11.117 1.00 97.81 135 THR A CA 1
ATOM 981 C C . THR A 1 135 ? -0.572 -0.323 11.290 1.00 97.81 135 THR A C 1
ATOM 983 O O . THR A 1 135 ? 0.521 0.132 11.624 1.00 97.81 135 THR A O 1
ATOM 986 N N . ASN A 1 136 ? -1.628 0.456 11.082 1.00 96.31 136 ASN A N 1
ATOM 987 C CA . ASN A 1 136 ? -1.608 1.904 11.223 1.00 96.31 136 ASN A CA 1
ATOM 988 C C . ASN A 1 136 ? -2.552 2.340 12.352 1.00 96.31 136 ASN A C 1
ATOM 990 O O . ASN A 1 136 ? -3.748 2.041 12.331 1.00 96.31 136 ASN A O 1
ATOM 994 N N . LYS A 1 137 ? -1.998 3.047 13.341 1.00 92.75 137 LYS A N 1
ATOM 995 C CA . LYS A 1 137 ? -2.703 3.598 14.511 1.00 92.75 137 LYS A CA 1
ATOM 996 C C . LYS A 1 137 ? -2.744 5.127 14.416 1.00 92.75 137 LYS A C 1
ATOM 998 O O . LYS A 1 137 ? -2.314 5.828 15.327 1.00 92.75 137 LYS A O 1
ATOM 1003 N N . GLY A 1 138 ? -3.211 5.646 13.279 1.00 82.06 138 GLY A N 1
ATOM 1004 C CA . GLY A 1 138 ? -3.262 7.085 12.991 1.00 82.06 138 GLY A CA 1
ATOM 1005 C C . GLY A 1 138 ? -4.124 7.901 13.961 1.00 82.06 138 GLY A C 1
ATOM 1006 O O . GLY A 1 138 ? -3.997 9.125 14.017 1.00 82.06 138 GLY A O 1
ATOM 1007 N N . GLN A 1 139 ? -4.984 7.245 14.743 1.00 84.00 139 GLN A N 1
ATOM 1008 C CA . GLN A 1 139 ? -5.752 7.855 15.826 1.00 84.00 139 GLN A CA 1
ATOM 1009 C C . GLN A 1 139 ? -5.756 6.946 17.066 1.00 84.00 139 GLN A C 1
ATOM 1011 O O . GLN A 1 139 ? -5.651 5.728 16.917 1.00 84.00 139 GLN A O 1
ATOM 1016 N N . PRO A 1 140 ? -5.959 7.498 18.281 1.00 82.94 140 PRO A N 1
ATOM 1017 C CA . PRO A 1 140 ? -5.947 6.717 19.524 1.00 82.94 140 PRO A CA 1
ATOM 1018 C C . PRO A 1 140 ? -6.924 5.534 19.541 1.00 82.94 140 PRO A C 1
ATOM 1020 O O . PRO A 1 140 ? -6.618 4.485 20.094 1.00 82.94 140 PRO A O 1
ATOM 1023 N N . ASN A 1 141 ? -8.077 5.703 18.894 1.00 86.56 141 ASN A N 1
ATOM 1024 C CA . ASN A 1 141 ? -9.216 4.791 18.982 1.00 86.56 141 ASN A CA 1
ATOM 1025 C C . ASN A 1 141 ? -9.475 4.022 17.682 1.00 86.56 141 ASN A C 1
ATOM 1027 O O . ASN A 1 141 ? -10.466 3.307 17.578 1.00 86.56 141 ASN A O 1
ATOM 1031 N N . LEU A 1 142 ? -8.629 4.189 16.664 1.00 88.50 142 LEU A N 1
ATOM 1032 C CA . LEU A 1 142 ? -8.841 3.596 15.348 1.00 88.50 142 LEU A CA 1
ATOM 1033 C C . LEU A 1 142 ? -7.543 2.969 14.846 1.00 88.50 142 LEU A C 1
ATOM 1035 O O . LEU A 1 142 ? -6.530 3.645 14.661 1.00 88.50 142 LEU A O 1
ATOM 1039 N N . LYS A 1 143 ? -7.611 1.666 14.592 1.00 92.56 143 LYS A N 1
ATOM 1040 C CA . LYS A 1 143 ? -6.532 0.857 14.036 1.00 92.56 143 LYS A CA 1
ATOM 1041 C C . LYS A 1 143 ? -6.969 0.316 12.681 1.00 92.56 143 LYS A C 1
ATOM 1043 O O . LYS A 1 143 ? -8.045 -0.273 12.567 1.00 92.56 143 LYS A O 1
ATOM 1048 N N . ILE A 1 144 ? -6.120 0.488 11.676 1.00 94.69 144 ILE A N 1
ATOM 1049 C CA . ILE A 1 144 ? -6.302 -0.088 10.342 1.00 94.69 144 ILE A CA 1
ATOM 1050 C C . ILE A 1 144 ? -5.206 -1.122 10.126 1.00 94.69 144 ILE A C 1
ATOM 1052 O O . ILE A 1 144 ? -4.024 -0.827 10.302 1.00 94.69 144 ILE A O 1
ATOM 1056 N N . GLU A 1 145 ? -5.606 -2.327 9.745 1.00 96.44 145 GLU A N 1
ATOM 1057 C CA . GLU A 1 145 ? -4.714 -3.431 9.411 1.00 96.44 145 GLU A CA 1
ATOM 1058 C C . GLU A 1 145 ? -4.905 -3.803 7.942 1.00 96.44 145 GLU A C 1
ATOM 1060 O O . GLU A 1 145 ? -6.034 -3.899 7.459 1.00 96.44 145 GLU A O 1
ATOM 1065 N N . LYS A 1 146 ? -3.800 -3.992 7.221 1.00 97.12 146 LYS A N 1
ATOM 1066 C CA . LYS A 1 146 ? -3.787 -4.428 5.821 1.00 97.12 146 LYS A CA 1
ATOM 1067 C C . LYS A 1 146 ? -2.793 -5.560 5.656 1.00 97.12 146 LYS A C 1
ATOM 1069 O O . LYS A 1 146 ? -1.655 -5.431 6.091 1.00 97.12 146 LYS A O 1
ATOM 1074 N N . GLU A 1 147 ? -3.188 -6.624 4.983 1.00 97.31 147 GLU A N 1
ATOM 1075 C CA . GLU A 1 147 ? -2.284 -7.675 4.530 1.00 97.31 147 GLU A CA 1
ATOM 1076 C C . GLU A 1 147 ? -2.162 -7.604 3.017 1.00 97.31 147 GLU A C 1
ATOM 1078 O O . GLU A 1 147 ? -3.160 -7.715 2.310 1.00 97.31 147 GLU A O 1
ATOM 1083 N N . PHE A 1 148 ? -0.940 -7.397 2.536 1.00 96.88 148 PHE A N 1
ATOM 1084 C CA . PHE A 1 148 ? -0.585 -7.386 1.124 1.00 96.88 148 PHE A CA 1
ATOM 1085 C C . PHE A 1 148 ? -0.023 -8.752 0.754 1.00 96.88 148 PHE A C 1
ATOM 1087 O O . PHE A 1 148 ? 1.004 -9.155 1.302 1.00 96.88 148 PHE A O 1
ATOM 1094 N N . VAL A 1 149 ? -0.675 -9.443 -0.177 1.00 95.81 149 VAL A N 1
ATOM 1095 C CA . VAL A 1 149 ? -0.313 -10.798 -0.598 1.00 95.81 149 VAL A CA 1
ATOM 1096 C C . VAL A 1 149 ? 0.066 -10.796 -2.071 1.00 95.81 149 VAL A C 1
ATOM 1098 O O . VAL A 1 149 ? -0.726 -10.415 -2.935 1.00 95.81 149 VAL A O 1
ATOM 1101 N N . LEU A 1 150 ? 1.289 -11.240 -2.358 1.00 94.94 150 LEU A N 1
ATOM 1102 C CA . LEU A 1 150 ? 1.788 -11.411 -3.717 1.00 94.94 150 LEU A CA 1
ATOM 1103 C C . LEU A 1 150 ? 2.102 -12.886 -3.966 1.00 94.94 150 LEU A C 1
ATOM 1105 O O . LEU A 1 150 ? 3.029 -13.443 -3.373 1.00 94.94 150 LEU A O 1
ATOM 1109 N N . SER A 1 151 ? 1.339 -13.499 -4.869 1.00 93.31 151 SER A N 1
ATOM 1110 C CA . SER A 1 151 ? 1.531 -14.880 -5.324 1.00 93.31 151 SER A CA 1
ATOM 1111 C C . SER A 1 151 ? 2.429 -14.935 -6.561 1.00 93.31 151 SER A C 1
ATOM 1113 O O . SER A 1 151 ? 2.425 -14.017 -7.381 1.00 93.31 151 SER A O 1
ATOM 1115 N N . ARG A 1 152 ? 3.190 -16.017 -6.732 1.00 93.94 152 ARG A N 1
ATOM 1116 C CA . ARG A 1 152 ? 4.200 -16.164 -7.797 1.00 93.94 152 ARG A CA 1
ATOM 1117 C C . ARG A 1 152 ? 3.617 -16.110 -9.209 1.00 93.94 152 ARG A C 1
ATOM 1119 O O . ARG A 1 152 ? 4.250 -15.588 -10.123 1.00 93.94 152 ARG A O 1
ATOM 1126 N N . ASP A 1 153 ? 2.418 -16.648 -9.383 1.00 86.44 153 ASP A N 1
ATOM 1127 C CA . ASP A 1 153 ? 1.772 -16.912 -10.669 1.00 86.44 153 ASP A CA 1
ATOM 1128 C C . ASP A 1 153 ? 0.781 -15.820 -11.110 1.00 86.44 153 ASP A C 1
ATOM 1130 O O . ASP A 1 153 ? 0.084 -15.989 -12.112 1.00 86.44 153 ASP A O 1
ATOM 1134 N N . ARG A 1 154 ? 0.712 -14.690 -10.391 1.00 84.19 154 ARG A N 1
ATOM 1135 C CA . ARG A 1 154 ? -0.281 -13.632 -10.638 1.00 84.19 154 ARG A CA 1
ATOM 1136 C C . ARG A 1 154 ? 0.346 -12.268 -10.877 1.00 84.19 154 ARG A C 1
ATOM 1138 O O . ARG A 1 154 ? 1.328 -11.878 -10.252 1.00 84.19 154 ARG A O 1
ATOM 1145 N N . SER A 1 155 ? -0.309 -11.491 -11.734 1.00 86.50 155 SER A N 1
ATOM 1146 C CA . SER A 1 155 ? -0.048 -10.063 -11.927 1.00 86.50 155 SER A CA 1
ATOM 1147 C C . SER A 1 155 ? -0.985 -9.181 -11.093 1.00 86.50 155 SER A C 1
ATOM 1149 O O . SER A 1 155 ? -1.314 -8.070 -11.510 1.00 86.50 155 SER A O 1
ATOM 1151 N N . SER A 1 156 ? -1.470 -9.685 -9.957 1.00 85.75 156 SER A N 1
ATOM 1152 C CA . SER A 1 156 ? -2.302 -8.950 -9.004 1.00 85.75 156 SER A CA 1
ATOM 1153 C C . SER A 1 156 ? -1.610 -8.873 -7.648 1.00 85.75 156 SER A C 1
ATOM 1155 O O . SER A 1 156 ? -0.838 -9.757 -7.284 1.00 85.75 156 SER A O 1
ATOM 1157 N N . LEU A 1 157 ? -1.893 -7.795 -6.919 1.00 88.81 157 LEU A N 1
ATOM 1158 C CA . LEU A 1 157 ? -1.553 -7.655 -5.511 1.00 88.81 157 LEU A CA 1
ATOM 1159 C C . LEU A 1 157 ? -2.853 -7.758 -4.718 1.00 88.81 157 LEU A C 1
ATOM 1161 O O . LEU A 1 157 ? -3.699 -6.866 -4.819 1.00 88.81 157 LEU A O 1
ATOM 1165 N N . ASP A 1 158 ? -3.011 -8.845 -3.972 1.00 88.88 158 ASP A N 1
ATOM 1166 C CA . ASP A 1 158 ? -4.213 -9.094 -3.184 1.00 88.88 158 ASP A CA 1
ATOM 1167 C C . ASP A 1 158 ? -4.098 -8.372 -1.841 1.00 88.88 158 ASP A C 1
ATOM 1169 O O . ASP A 1 158 ? -3.012 -8.274 -1.264 1.00 88.88 158 ASP A O 1
ATOM 1173 N N . ILE A 1 159 ? -5.213 -7.812 -1.363 1.00 90.88 159 ILE A N 1
ATOM 1174 C CA . ILE A 1 159 ? -5.231 -7.032 -0.125 1.00 90.88 159 ILE A CA 1
ATOM 1175 C C . ILE A 1 159 ? -6.433 -7.403 0.717 1.00 90.88 159 ILE A C 1
ATOM 1177 O O . ILE A 1 159 ? -7.576 -7.324 0.264 1.00 90.88 159 ILE A O 1
ATOM 1181 N N . VAL A 1 160 ? -6.157 -7.741 1.971 1.00 88.69 160 VAL A N 1
ATOM 1182 C CA . VAL A 1 160 ? -7.169 -7.966 3.000 1.00 88.69 160 VAL A CA 1
ATOM 1183 C C . VAL A 1 160 ? -7.054 -6.850 4.025 1.00 88.69 160 VAL A C 1
ATOM 1185 O O . VAL A 1 160 ? -5.978 -6.603 4.559 1.00 88.69 160 VAL A O 1
ATOM 1188 N N . GLY A 1 161 ? -8.156 -6.144 4.265 1.00 87.75 161 GLY A N 1
ATOM 1189 C CA . GLY A 1 161 ? -8.217 -5.038 5.214 1.00 87.75 161 GLY A CA 1
ATOM 1190 C C . GLY A 1 161 ? -9.086 -5.375 6.417 1.00 87.75 161 GLY A C 1
ATOM 1191 O O . GLY A 1 161 ? -10.149 -5.975 6.265 1.00 87.75 161 GLY A O 1
ATOM 1192 N N . ALA A 1 162 ? -8.667 -4.929 7.595 1.00 87.88 162 ALA A N 1
ATOM 1193 C CA . ALA A 1 162 ? -9.477 -4.924 8.803 1.00 87.88 162 ALA A CA 1
ATOM 1194 C C . ALA A 1 162 ? -9.414 -3.545 9.469 1.00 87.88 162 ALA A C 1
ATOM 1196 O O . ALA A 1 162 ? -8.392 -2.859 9.443 1.00 87.88 162 ALA A O 1
ATOM 1197 N N . VAL A 1 163 ? -10.525 -3.138 10.078 1.00 85.81 163 VAL A N 1
ATOM 1198 C CA . VAL A 1 163 ? -10.618 -1.906 10.862 1.00 85.81 163 VAL A CA 1
ATOM 1199 C C . VAL A 1 163 ? -11.085 -2.273 12.252 1.00 85.81 163 VAL A C 1
ATOM 1201 O O . VAL A 1 163 ? -12.117 -2.920 12.412 1.00 85.81 163 VAL A O 1
ATOM 1204 N N . THR A 1 164 ? -10.328 -1.848 13.255 1.00 85.88 164 THR A N 1
ATOM 1205 C CA . THR A 1 164 ? -10.731 -1.952 14.654 1.00 85.88 164 THR A CA 1
ATOM 1206 C C . THR A 1 164 ? -10.952 -0.549 15.190 1.00 85.88 164 THR A C 1
ATOM 1208 O O . THR A 1 164 ? -10.053 0.287 15.116 1.00 85.88 164 THR A O 1
ATOM 1211 N N . PHE A 1 165 ? -12.140 -0.298 15.731 1.00 83.12 165 PHE A N 1
ATOM 1212 C CA . PHE A 1 165 ? -12.463 0.945 16.415 1.00 83.12 165 PHE A CA 1
ATOM 1213 C C . PHE A 1 165 ? -12.759 0.643 17.881 1.00 83.12 165 PHE A C 1
ATOM 1215 O O . PHE A 1 165 ? -13.666 -0.134 18.175 1.00 83.12 165 PHE A O 1
ATOM 1222 N N . ASP A 1 166 ? -11.990 1.243 18.782 1.00 82.19 166 ASP A N 1
ATOM 1223 C CA . ASP A 1 166 ? -12.244 1.189 20.216 1.00 82.19 166 ASP A CA 1
ATOM 1224 C C . ASP A 1 166 ? -13.041 2.430 20.616 1.00 82.19 166 ASP A C 1
ATOM 1226 O O . ASP A 1 166 ? -12.547 3.558 20.592 1.00 82.19 166 ASP A O 1
ATOM 1230 N N . THR A 1 167 ? -14.310 2.242 20.964 1.00 71.88 167 THR A N 1
ATOM 1231 C CA . THR A 1 167 ? -15.161 3.355 21.386 1.00 71.88 167 THR A CA 1
ATOM 1232 C C . THR A 1 167 ? -14.749 3.899 22.755 1.00 71.88 167 THR A C 1
ATOM 1234 O O . THR A 1 167 ? -15.151 5.014 23.092 1.00 71.88 167 THR A O 1
ATOM 1237 N N . GLY A 1 168 ? -14.002 3.129 23.561 1.00 71.88 168 GLY A N 1
ATOM 1238 C CA . GLY A 1 168 ? -13.795 3.381 24.989 1.00 71.88 168 GLY A CA 1
ATOM 1239 C C . GLY A 1 168 ? -15.097 3.365 25.801 1.00 71.88 168 GLY A C 1
ATOM 1240 O O . GLY A 1 168 ? -15.103 3.747 26.971 1.00 71.88 168 GLY A O 1
ATOM 1241 N N . LYS A 1 169 ? -16.217 2.969 25.182 1.00 67.94 169 LYS A N 1
ATOM 1242 C CA . LYS A 1 169 ? -17.564 3.036 25.750 1.00 67.94 169 LYS A CA 1
ATOM 1243 C C . LYS A 1 169 ? -18.063 1.630 26.023 1.00 67.94 169 LYS A C 1
ATOM 1245 O O . LYS A 1 169 ? -17.991 0.755 25.168 1.00 67.94 169 LYS A O 1
ATOM 1250 N N . LEU A 1 170 ? -18.601 1.440 27.222 1.00 58.41 170 LEU A N 1
ATOM 1251 C CA . LEU A 1 170 ? -19.198 0.173 27.646 1.00 58.41 170 LEU A CA 1
ATOM 1252 C C . LEU A 1 170 ? -20.613 -0.025 27.077 1.00 58.41 170 LEU A C 1
ATOM 1254 O O . LEU A 1 170 ? -21.113 -1.146 27.068 1.00 58.41 170 LEU A O 1
ATOM 1258 N N . ASP A 1 171 ? -21.256 1.050 26.612 1.00 66.25 171 ASP A N 1
ATOM 1259 C CA . ASP A 1 171 ? -22.615 1.022 26.075 1.00 66.25 171 ASP A CA 1
ATOM 1260 C C . ASP A 1 171 ? -22.605 0.840 24.548 1.00 66.25 171 ASP A C 1
ATOM 1262 O O . ASP A 1 171 ? -22.113 1.688 23.801 1.00 66.25 171 ASP A O 1
ATOM 1266 N N . ALA A 1 172 ? -23.176 -0.274 24.086 1.00 64.12 172 ALA A N 1
ATOM 1267 C CA . ALA A 1 172 ? -23.274 -0.643 22.674 1.00 64.12 172 ALA A CA 1
ATOM 1268 C C . ALA A 1 172 ? -24.267 0.221 21.871 1.00 64.12 172 ALA A C 1
ATOM 1270 O O . ALA A 1 172 ? -24.350 0.077 20.649 1.00 64.12 172 ALA A O 1
ATOM 1271 N N . THR A 1 173 ? -25.032 1.099 22.526 1.00 67.25 173 THR A N 1
ATOM 1272 C CA . THR A 1 173 ? -26.002 1.979 21.856 1.00 67.25 173 THR A CA 1
ATOM 1273 C C . THR A 1 173 ? -25.369 3.225 21.233 1.00 67.25 173 THR A C 1
ATOM 1275 O O . THR A 1 173 ? -25.954 3.819 20.323 1.00 67.25 173 THR A O 1
ATOM 1278 N N . GLU A 1 174 ? -24.154 3.606 21.639 1.00 61.19 174 GLU A N 1
ATOM 1279 C CA . GLU A 1 174 ? -23.444 4.738 21.046 1.00 61.19 174 GLU A CA 1
ATOM 1280 C C . GLU A 1 174 ? -22.638 4.314 19.807 1.00 61.19 174 GLU A C 1
ATOM 1282 O O . GLU A 1 174 ? -21.497 3.859 19.889 1.00 61.19 174 GLU A O 1
ATOM 1287 N N . SER A 1 175 ? -23.224 4.496 18.621 1.00 65.81 175 SER A N 1
ATOM 1288 C CA . SER A 1 175 ? -22.550 4.235 17.344 1.00 65.81 175 SER A CA 1
ATOM 1289 C C . SER A 1 175 ? -21.751 5.449 16.851 1.00 65.81 175 SER A C 1
ATOM 1291 O O . SER A 1 175 ? -22.300 6.549 16.754 1.00 65.81 175 SER A O 1
ATOM 1293 N N . VAL A 1 176 ? -20.499 5.248 16.430 1.00 68.31 176 VAL A N 1
ATOM 1294 C CA . VAL A 1 176 ? -19.744 6.238 15.642 1.00 68.31 176 VAL A CA 1
ATOM 1295 C C . VAL A 1 176 ? -19.930 5.930 14.159 1.00 68.31 176 VAL A C 1
ATOM 1297 O O . VAL A 1 176 ? -19.574 4.851 13.691 1.00 68.31 176 VAL A O 1
ATOM 1300 N N . LYS A 1 177 ? -20.485 6.881 13.399 1.00 75.88 177 LYS A N 1
ATOM 1301 C CA . LYS A 1 177 ? -20.573 6.769 11.938 1.00 75.88 177 LYS A CA 1
ATOM 1302 C C . LYS A 1 177 ? -19.221 7.123 11.329 1.00 75.88 177 LYS A C 1
ATOM 1304 O O . LYS A 1 177 ? -18.855 8.292 11.270 1.00 75.88 177 LYS A O 1
ATOM 1309 N N . THR A 1 178 ? -18.497 6.111 10.871 1.00 76.81 178 THR A N 1
ATOM 1310 C CA . THR A 1 178 ? -17.228 6.277 10.162 1.00 76.81 178 THR A CA 1
ATOM 1311 C C . THR A 1 178 ? -17.143 5.309 8.987 1.00 76.81 178 THR A C 1
ATOM 1313 O O . THR A 1 178 ? -17.821 4.281 8.969 1.00 76.81 178 THR A O 1
ATOM 1316 N N . GLY A 1 179 ? -16.336 5.651 7.991 1.00 79.56 179 GLY A N 1
ATOM 1317 C CA . GLY A 1 179 ? -16.053 4.831 6.825 1.00 79.56 179 GLY A CA 1
ATOM 1318 C C . GLY A 1 179 ? -14.558 4.814 6.541 1.00 79.56 179 GLY A C 1
ATOM 1319 O O . GLY A 1 179 ? -13.875 5.821 6.728 1.00 79.56 179 GLY A O 1
ATOM 1320 N N . LEU A 1 180 ? -14.069 3.670 6.072 1.00 84.12 180 LEU A N 1
ATOM 1321 C CA . LEU A 1 180 ? -12.730 3.514 5.521 1.00 84.12 180 LEU A CA 1
ATOM 1322 C C . LEU A 1 180 ? -12.824 3.529 3.997 1.00 84.12 180 LEU A C 1
ATOM 1324 O O . LEU A 1 180 ? -13.650 2.828 3.413 1.00 84.12 180 LEU A O 1
ATOM 1328 N N . TRP A 1 181 ? -11.930 4.270 3.359 1.00 85.88 181 TRP A N 1
ATOM 1329 C CA . TRP A 1 181 ? -11.636 4.099 1.946 1.00 85.88 181 TRP A CA 1
ATOM 1330 C C . TRP A 1 181 ? -10.133 4.150 1.703 1.00 85.88 181 TRP A C 1
ATOM 1332 O O . TRP A 1 181 ? -9.364 4.689 2.500 1.00 85.88 181 TRP A O 1
ATOM 1342 N N . TRP A 1 182 ? -9.709 3.564 0.590 1.00 87.56 182 TRP A N 1
ATOM 1343 C CA . TRP A 1 182 ? -8.316 3.562 0.180 1.00 87.56 182 TRP A CA 1
ATOM 1344 C C . TRP A 1 182 ? -8.115 4.503 -0.993 1.00 87.56 182 TRP A C 1
ATOM 1346 O O . TRP A 1 182 ? -8.782 4.416 -2.022 1.00 87.56 182 TRP A O 1
ATOM 1356 N N . GLN A 1 183 ? -7.182 5.431 -0.827 1.00 85.31 183 GLN A N 1
ATOM 1357 C CA . GLN A 1 183 ? -6.768 6.316 -1.894 1.00 85.31 183 GLN A CA 1
ATOM 1358 C C . GLN A 1 183 ? -5.807 5.579 -2.827 1.00 85.31 183 GLN A C 1
ATOM 1360 O O . GLN A 1 183 ? -4.783 5.046 -2.394 1.00 85.31 183 GLN A O 1
ATOM 1365 N N . HIS A 1 184 ? -6.111 5.626 -4.122 1.00 84.38 184 HIS A N 1
ATOM 1366 C CA . HIS A 1 184 ? -5.231 5.163 -5.188 1.00 84.38 184 HIS A CA 1
ATOM 1367 C C . HIS A 1 184 ? -4.935 6.332 -6.119 1.00 84.38 184 HIS A C 1
ATOM 1369 O O . HIS A 1 184 ? -5.857 6.922 -6.683 1.00 84.38 184 HIS A O 1
ATOM 1375 N N . ILE A 1 185 ? -3.659 6.679 -6.278 1.00 78.62 185 ILE A N 1
ATOM 1376 C CA . ILE A 1 185 ? -3.230 7.691 -7.243 1.00 78.62 185 ILE A CA 1
ATOM 1377 C C . ILE A 1 185 ? -2.484 6.978 -8.370 1.00 78.62 185 ILE A C 1
ATOM 1379 O O . ILE A 1 185 ? -1.283 6.717 -8.290 1.00 78.62 185 ILE A O 1
ATOM 1383 N N . LEU A 1 186 ? -3.234 6.633 -9.413 1.00 74.62 186 LEU A N 1
ATOM 1384 C CA . LEU A 1 186 ? -2.738 5.903 -10.577 1.00 74.62 186 LEU A CA 1
AT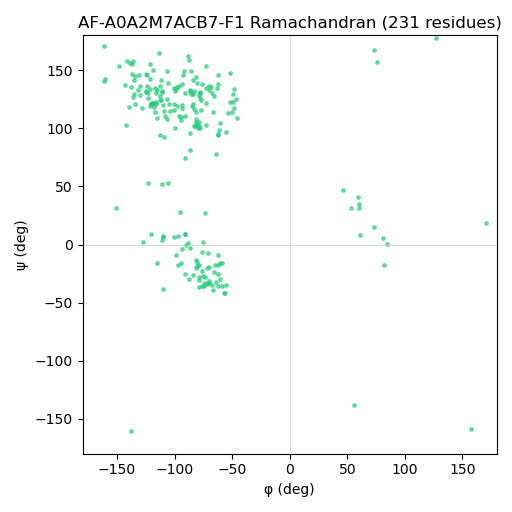OM 1385 C C . LEU A 1 186 ? -2.294 6.859 -11.680 1.00 74.62 186 LEU A C 1
ATOM 1387 O O . LEU A 1 186 ? -2.890 7.922 -11.883 1.00 74.62 186 LEU A O 1
ATOM 1391 N N . ARG A 1 187 ? -1.253 6.464 -12.415 1.00 69.94 187 ARG A N 1
ATOM 1392 C CA . ARG A 1 187 ? -0.871 7.140 -13.653 1.00 69.94 187 ARG A CA 1
ATOM 1393 C C . ARG A 1 187 ? -1.815 6.698 -14.773 1.00 69.94 187 ARG A C 1
ATOM 1395 O O . ARG A 1 187 ? -1.957 5.509 -15.035 1.00 69.94 187 ARG A O 1
ATOM 1402 N N . LEU A 1 188 ? -2.436 7.660 -15.454 1.00 61.94 188 LEU A N 1
ATOM 1403 C CA . LEU A 1 188 ? -3.217 7.427 -16.671 1.00 61.94 188 LEU A CA 1
ATOM 1404 C C . LEU A 1 188 ? -2.477 8.039 -17.867 1.00 61.94 188 LEU A C 1
ATOM 1406 O O . LEU A 1 188 ? -2.064 9.195 -17.800 1.00 61.94 188 LEU A O 1
ATOM 1410 N N . GLY A 1 189 ? -2.315 7.277 -18.951 1.00 58.78 189 GLY A N 1
ATOM 1411 C CA . GLY A 1 189 ? -1.705 7.743 -20.203 1.00 58.78 189 GLY A CA 1
ATOM 1412 C C . GLY A 1 189 ? -0.553 6.870 -20.706 1.00 58.78 189 GLY A C 1
ATOM 1413 O O . GLY A 1 189 ? -0.180 5.880 -20.081 1.00 58.78 189 GLY A O 1
ATOM 1414 N N . THR A 1 190 ? -0.000 7.231 -21.865 1.00 55.31 190 THR A N 1
ATOM 1415 C CA . THR A 1 190 ? 1.095 6.492 -22.509 1.00 55.31 190 THR A CA 1
ATOM 1416 C C . THR A 1 190 ? 2.402 6.650 -21.717 1.00 55.31 190 THR A C 1
ATOM 1418 O O . THR A 1 190 ? 2.735 7.775 -21.322 1.00 55.31 190 THR A O 1
ATOM 1421 N N . PRO A 1 191 ? 3.184 5.572 -21.510 1.00 52.38 191 PRO A N 1
ATOM 1422 C CA . PRO A 1 191 ? 4.551 5.676 -21.000 1.00 52.38 191 PRO A CA 1
ATOM 1423 C C . PRO A 1 191 ? 5.353 6.733 -21.781 1.00 52.38 191 PRO A C 1
ATOM 1425 O O . PRO A 1 191 ? 5.267 6.810 -23.003 1.00 52.38 191 PRO A O 1
ATOM 1428 N N . GLY A 1 192 ? 6.079 7.607 -21.078 1.00 51.78 192 GLY A N 1
ATOM 1429 C CA . GLY A 1 192 ? 6.867 8.694 -21.685 1.00 51.78 192 GLY A CA 1
ATOM 1430 C C . GLY A 1 192 ? 6.094 9.970 -22.059 1.00 51.78 192 GLY A C 1
ATOM 1431 O O . GLY A 1 192 ? 6.702 11.034 -22.158 1.00 51.78 192 GLY A O 1
ATOM 1432 N N . ALA A 1 193 ? 4.762 9.934 -22.167 1.00 53.34 193 ALA A N 1
ATOM 1433 C CA . ALA A 1 193 ? 3.966 11.150 -22.322 1.00 53.34 193 ALA A CA 1
ATOM 1434 C C . ALA A 1 193 ? 3.787 11.824 -20.948 1.00 53.34 193 ALA A C 1
ATOM 1436 O O . ALA A 1 193 ? 2.967 11.404 -20.133 1.00 53.34 193 ALA A O 1
ATOM 1437 N N . GLN A 1 194 ? 4.576 12.864 -20.654 1.00 47.50 194 GLN A N 1
ATOM 1438 C CA . GLN A 1 194 ? 4.342 13.732 -19.485 1.00 47.50 194 GLN A CA 1
ATOM 1439 C C . GLN A 1 194 ? 3.111 14.641 -19.671 1.00 47.50 194 GLN A C 1
ATOM 1441 O O . GLN A 1 194 ? 2.535 15.132 -18.701 1.00 47.50 194 GLN A O 1
ATOM 1446 N N . GLN A 1 195 ? 2.671 14.853 -20.915 1.00 40.47 195 GLN A N 1
ATOM 1447 C CA . GLN A 1 195 ? 1.507 15.673 -21.247 1.00 40.47 195 GLN A CA 1
ATOM 1448 C C . GLN A 1 195 ? 0.228 14.837 -21.187 1.00 40.47 195 GLN A C 1
ATOM 1450 O O . GLN A 1 195 ? -0.261 14.335 -22.194 1.00 40.47 195 GLN A O 1
ATOM 1455 N N . GLY A 1 196 ? -0.304 14.647 -19.983 1.00 41.00 196 GLY A N 1
ATOM 1456 C CA . GLY A 1 196 ? -1.548 13.893 -19.842 1.00 41.00 196 GLY A CA 1
ATOM 1457 C C . GLY A 1 196 ? -1.963 13.523 -18.431 1.00 41.00 196 GLY A C 1
ATOM 1458 O O . GLY A 1 196 ? -2.796 12.633 -18.292 1.00 41.00 196 GLY A O 1
ATOM 1459 N N . PHE A 1 197 ? -1.435 14.186 -17.397 1.00 43.41 197 PHE A N 1
ATOM 1460 C CA . PHE A 1 197 ? -1.918 14.041 -16.022 1.00 43.41 197 PHE A CA 1
ATOM 1461 C C . PHE A 1 197 ? -3.368 14.534 -15.902 1.00 43.41 197 PHE A C 1
ATOM 1463 O O . PHE A 1 197 ? -3.643 15.623 -15.409 1.00 43.41 197 PHE A O 1
ATOM 1470 N N . ARG A 1 198 ? -4.327 13.723 -16.346 1.00 51.72 198 ARG A N 1
ATOM 1471 C CA . ARG A 1 198 ? -5.704 13.786 -15.866 1.00 51.72 198 ARG A CA 1
ATOM 1472 C C . ARG A 1 198 ? -5.791 12.821 -14.697 1.00 51.72 198 ARG A C 1
ATOM 1474 O O . ARG A 1 198 ? -6.299 11.715 -14.837 1.00 51.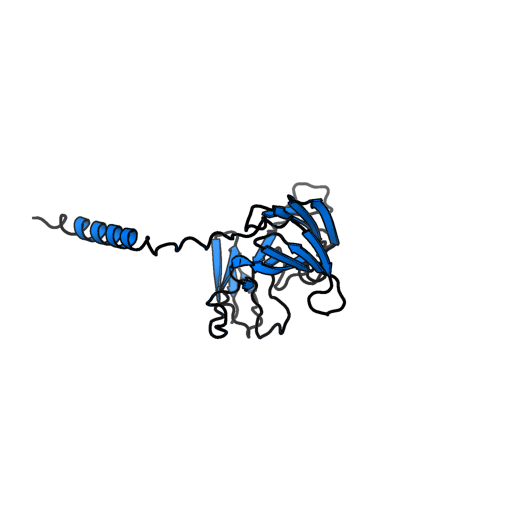72 198 ARG A O 1
ATOM 1481 N N . SER A 1 199 ? -5.230 13.209 -13.556 1.00 55.06 199 SER A N 1
ATOM 1482 C CA . SER A 1 199 ? -5.481 12.464 -12.326 1.00 55.06 199 SER A CA 1
ATOM 1483 C C . SER A 1 199 ? -6.962 12.668 -11.997 1.00 55.06 199 SER A C 1
ATOM 1485 O O . SER A 1 199 ? -7.398 13.794 -11.786 1.00 55.06 199 SER A O 1
ATOM 1487 N N . VAL A 1 200 ? -7.758 11.605 -12.047 1.00 57.12 200 VAL A N 1
ATOM 1488 C CA . VAL A 1 200 ? -9.155 11.621 -11.599 1.00 57.12 200 VAL A CA 1
ATOM 1489 C C . VAL A 1 200 ? -9.182 10.902 -10.261 1.00 57.12 200 VAL A C 1
ATOM 1491 O O . VAL A 1 200 ? -8.764 9.747 -10.178 1.00 57.12 200 VAL A O 1
ATOM 1494 N N . TYR A 1 201 ? -9.634 11.583 -9.210 1.00 59.12 201 TYR A N 1
ATOM 1495 C CA . TYR A 1 201 ? -9.947 10.916 -7.955 1.00 59.12 201 TYR A CA 1
ATOM 1496 C C . TYR A 1 201 ? -11.293 10.229 -8.086 1.00 59.12 201 TYR A C 1
ATOM 1498 O O . TYR A 1 201 ? -12.266 10.860 -8.487 1.00 59.12 201 TYR A O 1
ATOM 1506 N N . TYR A 1 202 ? -11.342 8.962 -7.695 1.00 59.25 202 TYR A N 1
ATOM 1507 C CA . TYR A 1 202 ? -12.585 8.248 -7.449 1.00 59.25 202 TYR A CA 1
ATOM 1508 C C . TYR A 1 202 ? -12.722 8.093 -5.939 1.00 59.25 202 TYR A C 1
ATOM 1510 O O . TYR A 1 202 ? -11.948 7.365 -5.319 1.00 59.25 202 TYR A O 1
ATOM 1518 N N . ILE A 1 203 ? -13.653 8.837 -5.344 1.00 61.84 203 ILE A N 1
ATOM 1519 C CA . ILE A 1 203 ? -13.892 8.848 -3.900 1.00 61.84 203 ILE A CA 1
ATOM 1520 C C . ILE A 1 203 ? -15.231 8.150 -3.650 1.00 61.84 203 ILE A C 1
ATOM 1522 O O . ILE A 1 203 ? -16.261 8.656 -4.102 1.00 61.84 203 ILE A O 1
ATOM 1526 N N . PRO A 1 204 ? -15.254 6.996 -2.966 1.00 47.31 204 PRO A N 1
ATOM 1527 C CA . PRO A 1 204 ? -16.510 6.384 -2.563 1.00 47.31 204 PRO A CA 1
ATOM 1528 C C . PRO A 1 204 ? -17.197 7.262 -1.506 1.00 47.31 204 PRO A C 1
ATOM 1530 O O . PRO A 1 204 ? -16.584 7.675 -0.522 1.00 47.31 204 PRO A O 1
ATOM 1533 N N . LEU A 1 205 ? -18.477 7.546 -1.727 1.00 54.25 205 LEU A N 1
ATOM 1534 C CA . LEU A 1 205 ? -19.376 8.266 -0.828 1.00 54.25 205 LEU A CA 1
ATOM 1535 C C . LEU A 1 205 ? -20.471 7.313 -0.338 1.00 54.25 205 LEU A C 1
ATOM 1537 O O . LEU A 1 205 ? -20.718 6.264 -0.931 1.00 54.25 205 LEU A O 1
ATOM 1541 N N . THR A 1 206 ? -21.194 7.702 0.711 1.00 45.44 206 THR A N 1
ATOM 1542 C CA . THR A 1 206 ? -22.337 6.921 1.220 1.00 45.44 206 THR A CA 1
ATOM 1543 C C . THR A 1 206 ? -23.473 6.771 0.199 1.00 45.44 206 THR A C 1
ATOM 1545 O O . THR A 1 206 ? -24.303 5.879 0.347 1.00 45.44 206 THR A O 1
ATOM 1548 N N . ASN A 1 207 ? -23.509 7.610 -0.843 1.00 51.50 207 ASN A N 1
ATOM 1549 C CA . ASN A 1 207 ? -24.541 7.649 -1.881 1.00 51.50 207 ASN A CA 1
ATOM 1550 C C . ASN A 1 207 ? -24.016 7.419 -3.316 1.00 51.50 207 ASN A C 1
ATOM 1552 O O . ASN A 1 207 ? -24.776 7.606 -4.266 1.00 51.50 207 ASN A O 1
ATOM 1556 N N . GLY A 1 208 ? -22.749 7.030 -3.510 1.00 52.00 208 GLY A N 1
ATOM 1557 C CA . GLY A 1 208 ? -22.193 6.808 -4.851 1.00 52.00 208 GLY A CA 1
ATOM 1558 C C . GLY A 1 208 ? -20.668 6.895 -4.927 1.00 52.00 208 GLY A C 1
ATOM 1559 O O . GLY A 1 208 ? -19.974 6.739 -3.930 1.00 52.00 208 GLY A O 1
ATOM 1560 N N . ILE A 1 209 ? -20.134 7.143 -6.125 1.00 49.25 209 ILE A N 1
ATOM 1561 C CA . ILE A 1 209 ? -18.702 7.388 -6.357 1.00 49.25 209 ILE A CA 1
ATOM 1562 C C . ILE A 1 209 ? -18.556 8.797 -6.935 1.00 49.25 209 ILE A C 1
ATOM 1564 O O . ILE A 1 209 ? -19.106 9.089 -7.997 1.00 49.25 209 ILE A O 1
ATOM 1568 N N . LEU A 1 210 ? -17.798 9.661 -6.261 1.00 59.56 210 LEU A N 1
ATOM 1569 C CA . LEU A 1 210 ? -17.408 10.968 -6.781 1.00 59.56 210 LEU A CA 1
ATOM 1570 C C . LEU A 1 210 ? -16.183 10.807 -7.684 1.00 59.56 210 LEU A C 1
ATOM 1572 O O . LEU A 1 210 ? -15.115 10.429 -7.209 1.00 59.56 210 LEU A O 1
ATOM 1576 N N . ALA A 1 211 ? -16.334 11.124 -8.969 1.00 59.38 211 ALA A N 1
ATOM 1577 C CA . ALA A 1 211 ? -15.219 11.286 -9.896 1.00 59.38 211 ALA A CA 1
ATOM 1578 C C . ALA A 1 211 ? -14.863 12.777 -9.989 1.00 59.38 211 ALA A C 1
ATOM 1580 O O . ALA A 1 211 ? -15.641 13.565 -10.527 1.00 59.38 211 ALA A O 1
ATOM 1581 N N . ALA A 1 212 ? -13.706 13.173 -9.460 1.00 60.22 212 ALA A N 1
ATOM 1582 C CA . ALA A 1 212 ? -13.271 14.569 -9.430 1.00 60.22 212 ALA A CA 1
ATOM 1583 C C . ALA A 1 212 ? -11.932 14.752 -10.160 1.00 60.22 212 ALA A C 1
ATOM 1585 O O . ALA A 1 212 ? -11.002 13.973 -9.922 1.00 60.22 212 ALA A O 1
ATOM 1586 N N . PRO A 1 213 ? -11.784 15.771 -11.028 1.00 59.53 213 PRO A N 1
ATOM 1587 C CA . PRO A 1 213 ? -10.482 16.109 -11.582 1.00 59.53 213 PRO A CA 1
ATOM 1588 C C . PRO A 1 213 ? -9.544 16.551 -10.454 1.00 59.53 213 PRO A C 1
ATOM 1590 O O . PRO A 1 213 ? -9.908 17.346 -9.590 1.00 59.53 213 PRO A O 1
ATOM 1593 N N . PHE A 1 214 ? -8.316 16.049 -10.458 1.00 53.03 214 PHE A N 1
ATOM 1594 C CA . PHE A 1 214 ? -7.265 16.541 -9.582 1.00 53.03 214 PHE A CA 1
ATOM 1595 C C . PHE A 1 214 ? -6.800 17.906 -10.083 1.00 53.03 214 PHE A C 1
ATOM 1597 O O . PHE A 1 214 ? -6.043 18.002 -11.049 1.00 53.03 214 PHE A O 1
ATOM 1604 N N . THR A 1 215 ? -7.237 18.963 -9.409 1.00 55.34 215 THR A N 1
ATOM 1605 C CA . THR A 1 215 ? -6.695 20.313 -9.561 1.00 55.34 215 THR A CA 1
ATOM 1606 C C . THR A 1 215 ? -5.564 20.512 -8.551 1.00 55.34 215 THR A C 1
ATOM 1608 O O . THR A 1 215 ? -5.826 20.557 -7.349 1.00 55.34 215 THR A O 1
ATOM 1611 N N . PRO A 1 216 ? -4.297 20.616 -8.989 1.00 42.12 216 PRO A N 1
ATOM 1612 C CA . PRO A 1 216 ? -3.151 20.610 -8.077 1.00 42.12 216 PRO A CA 1
ATOM 1613 C C . PRO A 1 216 ? -2.916 21.915 -7.295 1.00 42.12 216 PRO A C 1
ATOM 1615 O O . PRO A 1 216 ? -2.022 21.950 -6.456 1.00 42.12 216 PRO A O 1
ATOM 1618 N N . GLN A 1 217 ? -3.657 22.992 -7.585 1.00 40.22 217 GLN A N 1
ATOM 1619 C CA . GLN A 1 217 ? -3.346 24.350 -7.104 1.00 40.22 217 GLN A CA 1
ATOM 1620 C C . GLN A 1 217 ? -4.374 24.956 -6.144 1.00 40.22 217 GLN A C 1
ATOM 1622 O O . GLN A 1 217 ? -4.041 25.897 -5.428 1.00 40.22 217 GLN A O 1
ATOM 1627 N N . ALA A 1 218 ? -5.583 24.407 -6.059 1.00 41.19 218 ALA A N 1
ATOM 1628 C CA . ALA A 1 218 ? -6.463 24.727 -4.948 1.00 41.19 218 ALA A CA 1
ATOM 1629 C C . ALA A 1 218 ? -6.045 23.827 -3.784 1.00 41.19 218 ALA A C 1
ATOM 1631 O O . ALA A 1 218 ? -5.892 22.613 -3.953 1.00 41.19 218 ALA A O 1
ATOM 1632 N N . ARG A 1 219 ? -5.866 24.383 -2.581 1.00 41.91 219 ARG A N 1
ATOM 1633 C CA . ARG A 1 219 ? -6.069 23.573 -1.376 1.00 41.91 219 ARG A CA 1
ATOM 1634 C C . ARG A 1 219 ? -7.489 23.048 -1.530 1.00 41.91 219 ARG A C 1
ATOM 1636 O O . ARG A 1 219 ? -8.403 23.822 -1.290 1.00 41.91 219 ARG A O 1
ATOM 1643 N N . ASN A 1 220 ? -7.668 21.823 -2.026 1.00 42.62 220 ASN A N 1
ATOM 1644 C CA . ASN A 1 220 ? -8.994 21.247 -2.188 1.00 42.62 220 ASN A CA 1
ATOM 1645 C C . ASN A 1 220 ? -9.577 21.168 -0.776 1.00 42.62 220 ASN A C 1
ATOM 1647 O O . ASN A 1 220 ? -9.249 20.265 -0.004 1.00 42.62 220 ASN A O 1
ATOM 1651 N N . GLN A 1 221 ? -10.334 22.196 -0.403 1.00 45.44 221 GLN A N 1
ATOM 1652 C CA . GLN A 1 221 ? -11.102 22.218 0.817 1.00 45.44 221 GLN A CA 1
ATOM 1653 C C . GLN A 1 221 ? -12.355 21.447 0.466 1.00 45.44 221 GLN A C 1
ATOM 1655 O O . GLN A 1 221 ? -13.194 21.878 -0.323 1.00 45.44 221 GLN A O 1
ATOM 1660 N N . PHE A 1 222 ? -12.391 20.229 0.979 1.00 46.69 222 PHE A N 1
ATOM 1661 C CA . PHE A 1 222 ? -13.562 19.391 0.923 1.00 46.69 222 PHE A CA 1
ATOM 1662 C C . PHE A 1 222 ? -14.433 19.820 2.100 1.00 46.69 222 PHE A C 1
ATOM 1664 O O . PHE A 1 222 ? -14.124 19.494 3.246 1.00 46.69 222 PHE A O 1
ATOM 1671 N N . ALA A 1 223 ? -15.469 20.610 1.828 1.00 47.78 223 ALA A N 1
ATOM 1672 C CA . ALA A 1 223 ? -16.507 20.862 2.816 1.00 47.78 223 ALA A CA 1
ATOM 1673 C C . ALA A 1 223 ? -17.504 19.703 2.744 1.00 47.78 223 ALA A C 1
ATOM 1675 O O . ALA A 1 223 ? -17.933 19.330 1.654 1.00 47.78 223 ALA A O 1
ATOM 1676 N N . ILE A 1 224 ? -17.835 19.103 3.886 1.00 44.25 224 ILE A N 1
ATOM 1677 C CA . ILE A 1 224 ? -18.916 18.119 3.963 1.00 44.25 224 ILE A CA 1
ATOM 1678 C C . ILE A 1 224 ? -20.167 18.885 4.379 1.00 44.25 224 ILE A C 1
ATOM 1680 O O . ILE A 1 224 ? -20.271 19.300 5.531 1.00 44.25 224 ILE A O 1
ATOM 1684 N N . GLU A 1 225 ? -21.097 19.074 3.449 1.00 47.47 225 GLU A N 1
ATOM 1685 C CA . GLU A 1 225 ? -22.395 19.705 3.704 1.00 47.47 225 GLU A CA 1
ATOM 1686 C C . GLU A 1 225 ? -23.481 18.666 3.398 1.00 47.47 225 GLU A C 1
ATOM 1688 O O . GLU A 1 225 ? -23.518 18.104 2.306 1.00 47.47 225 GLU A O 1
ATOM 1693 N N . ASP A 1 226 ? -24.287 18.298 4.398 1.00 48.41 226 ASP A N 1
ATOM 1694 C CA . ASP A 1 226 ? -25.351 17.284 4.284 1.00 48.41 226 ASP A CA 1
ATOM 1695 C C . ASP A 1 226 ? -24.910 15.915 3.714 1.00 48.41 226 ASP A C 1
ATOM 1697 O O . ASP A 1 226 ? -25.671 15.200 3.062 1.00 48.41 226 ASP A O 1
ATOM 1701 N N . GLY A 1 227 ? -23.657 15.521 3.968 1.00 38.19 227 GLY A N 1
ATOM 1702 C CA . GLY A 1 227 ? -23.082 14.269 3.457 1.00 38.19 227 GLY A CA 1
ATOM 1703 C C . GLY A 1 227 ? -22.582 14.343 2.009 1.00 38.19 227 GLY A C 1
ATOM 1704 O O . GLY A 1 227 ? -22.145 13.328 1.465 1.00 38.19 227 GLY A O 1
ATOM 1705 N N . LEU A 1 228 ? -22.601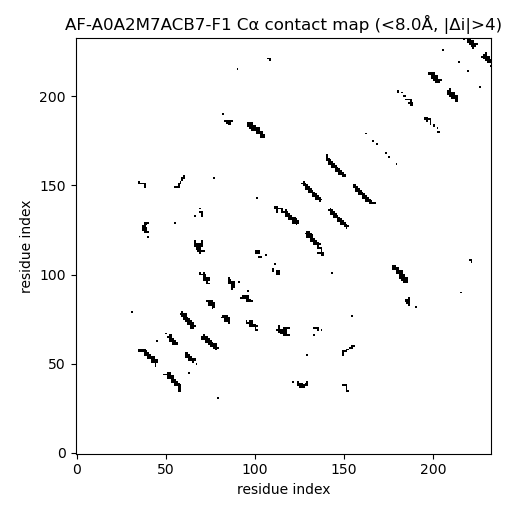 15.528 1.397 1.00 34.25 228 LEU A N 1
ATOM 1706 C CA . LEU A 1 228 ? -21.999 15.807 0.099 1.00 34.25 228 LEU A CA 1
ATOM 1707 C C . LEU A 1 228 ? -20.640 16.478 0.299 1.00 34.25 228 LEU A C 1
ATOM 1709 O O . LEU A 1 228 ? -20.507 17.427 1.068 1.00 34.25 228 LEU A O 1
ATOM 1713 N N . ILE A 1 229 ? -19.624 15.986 -0.411 1.00 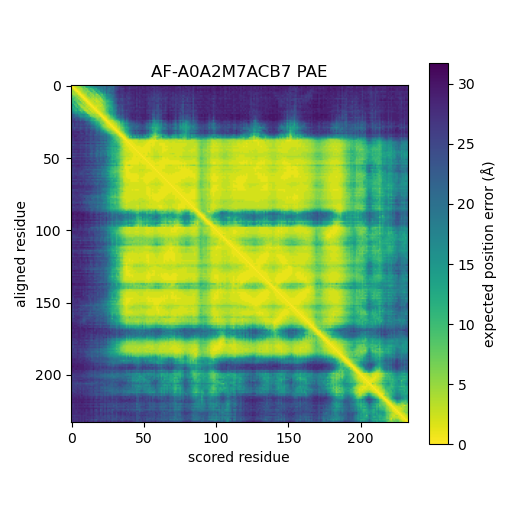42.25 229 ILE A N 1
ATOM 1714 C CA . ILE A 1 229 ? -18.328 16.656 -0.482 1.00 42.25 229 ILE A CA 1
ATOM 1715 C C . ILE A 1 229 ? -18.423 17.765 -1.531 1.00 42.25 229 ILE A C 1
ATOM 1717 O O . ILE A 1 229 ? -18.456 17.494 -2.733 1.00 42.25 229 ILE A O 1
ATOM 1721 N N . LEU A 1 230 ? -18.434 19.011 -1.076 1.00 39.06 230 LEU A N 1
ATOM 1722 C CA . LEU A 1 230 ? -18.271 20.182 -1.921 1.00 39.06 230 LEU A CA 1
ATOM 1723 C C . LEU A 1 230 ? -16.780 20.426 -2.133 1.00 39.06 230 LEU A C 1
ATOM 1725 O O . LEU A 1 230 ? -16.019 20.616 -1.183 1.00 39.06 230 LEU A O 1
ATOM 1729 N N . ILE A 1 231 ? -16.365 20.415 -3.397 1.00 41.03 231 ILE A N 1
ATOM 1730 C CA . ILE A 1 231 ? -15.037 20.874 -3.793 1.00 41.03 231 ILE A CA 1
ATOM 1731 C C . ILE A 1 231 ? -15.120 22.396 -3.853 1.00 41.03 231 ILE A C 1
ATOM 1733 O O . ILE A 1 231 ? -15.706 22.943 -4.788 1.00 41.03 231 ILE A O 1
ATOM 1737 N N . GLN A 1 232 ? -14.578 23.077 -2.846 1.00 40.69 232 GLN A N 1
ATOM 1738 C CA . GLN A 1 232 ? -14.430 24.527 -2.906 1.00 40.69 232 GLN A CA 1
ATOM 1739 C C . GLN A 1 232 ? -13.236 24.852 -3.810 1.00 40.69 232 GLN A C 1
ATOM 1741 O O . GLN A 1 232 ? -12.108 24.436 -3.528 1.00 40.69 232 GLN A O 1
ATOM 1746 N N . ALA A 1 233 ? -13.528 25.516 -4.931 1.00 42.22 233 ALA A N 1
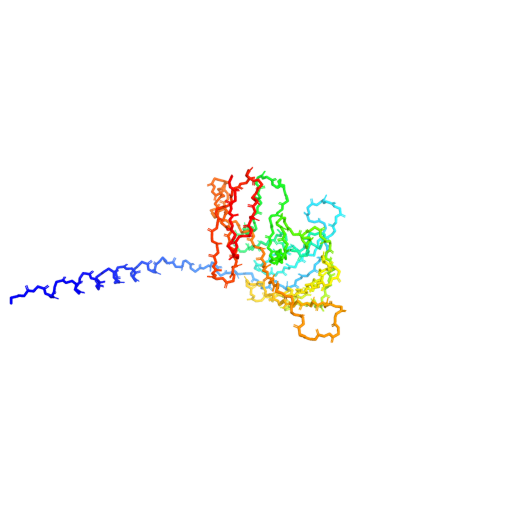ATOM 1747 C CA . ALA A 1 233 ? -12.545 26.057 -5.866 1.00 42.22 233 ALA A CA 1
ATOM 1748 C C . ALA A 1 233 ? -12.055 27.434 -5.407 1.00 42.22 233 ALA A C 1
ATOM 1750 O O . ALA A 1 233 ? -12.891 28.204 -4.880 1.00 42.22 233 ALA A O 1
#

Radius of gyration: 22.36 Å; Cα contacts (8 Å, |Δi|>4): 444; chains: 1; bounding box: 70×45×67 Å

Mean predicted aligned error: 13.22 Å

Nearest PDB structures (foldseek):
  7dd9-assembly1_A  TM=5.918E-01  e=2.077E-05  Schizosaccharomyces pombe 972h-
  3mwx-assembly2_B  TM=7.031E-01  e=7.255E-03  Bacillus subtilis
  1k1x-assembly2_B  TM=5.974E-01  e=4.018E-03  Thermococcus litoralis
  1k1x-assembly1_A  TM=5.636E-01  e=3.241E-03  Thermococcus litoralis
  1k1w-assembly1_A  TM=5.792E-01  e=1.177E-02  Thermococcus litoralis

Foldseek 3Di:
DDDDPPPVVVVVVVVVVVVVVPPPPPPPLPPPPDDWFFWDWDWDDPPPPPDTWIWIDIPFWIWTFFLQFLRFGFWIAGVSVRDIFWDDDPVNPNGTPTWQQKDKPPDWPPAQSRNFRWDKDFPDDDRFKTKMKTWTCSDVFKIKIKIWMDGRPDNDTDIDIDMGGHPVDPDPVDDDDMDIDMWGFTDDDDPPPPPDPQGWTFPDFPVGTDTHGDDPPDPQGQDQDPRDTDRDD

Solvent-accessible surface area (backbone atoms only — not comparable to full-atom values): 13713 Å² total; per-residue (Å²): 136,93,86,77,84,73,66,66,63,60,58,54,55,53,57,53,55,62,62,66,68,69,70,70,74,74,68,73,72,76,76,72,90,58,78,77,38,54,21,45,74,47,78,44,54,84,83,73,80,83,55,68,23,45,37,38,35,36,57,32,36,41,36,32,32,30,25,73,46,23,42,11,35,37,39,40,32,38,53,87,73,75,38,66,47,37,20,64,41,91,88,48,54,93,47,52,60,14,30,57,34,51,40,50,71,82,49,64,89,81,39,52,32,41,71,28,60,20,51,74,43,82,77,41,82,38,52,60,34,31,30,38,38,28,42,31,63,46,42,99,43,38,37,42,37,38,37,43,36,38,44,29,91,46,85,58,78,46,75,53,76,49,77,49,73,57,80,91,60,92,58,88,83,74,79,82,89,72,48,81,50,64,43,62,35,55,53,56,76,60,89,92,56,78,86,48,81,68,41,61,44,74,44,82,51,100,88,49,69,48,78,41,77,63,63,92,80,52,79,70,44,68,44,74,56,98,85,40,74,43,76,51,125

Sequence (233 aa):
MNMLAGLTVRLLAVLLALMACGAVGRTPLPACAGTLTDCRVTRADVDADGAEEIVFENAFLRAVLKPGSGGRVARLEYKPADVDLTCFGPYRGDTPGGLFGDRVTTESYPGSFLATAAEAEIVKQGAEEVCVRVTNKGQPNLKIEKEFVLSRDRSSLDIVGAVTFDTGKLDATESVKTGLWWQHILRLGTPGAQQGFRSVYYIPLTNGILAAPFTPQARNQFAIEDGLILIQA